Protein AF-A0A937DYN2-F1 (afdb_monomer)

Radius of gyration: 17.69 Å; Cα contacts (8 Å, |Δi|>4): 378; chains: 1; bounding box: 44×41×46 Å

Secondary structure (DSSP, 8-state):
-PPPPPEEEEEEE--TT-GGG-SS--TTT--EEEEEEEEEEEEBTTT--EEEEEEEEEEEEETTEEEEEEEEGGGTT-TTTTS--HHHHTB---HHHHHHHHHHHHHHHHHHHHHSTTSEEEEE----TTTT-GGG--SS-HHHHHHHHHHHHHS-TTTEEEPPSSHHHHTTEEEEEE---TTT-PPPHHHHHHHHHHHHHHHT-HHHHHHHS-HHHHGGG-

Sequence (222 aa):
MSLPQPHLIQKLFRSLSDPDYNRITFPEHVIEIHIWGLNLSEPDLRSGKTKKRRYIIELHLFDGFSMVKFYPHCQKNNPKKYQLREEELGYRLSKRNIFAIIYTCAILMHDYLNRYPDCFAGYIGIPDKKDNAVTRRRTLSQRASIYHLLTNSVFVYPKYKLSSKSVFDDINLRLIRKVRSKQEGKITRAQMENYRKFLAFFQAEPERLYSLMTAETRKKFQ

pLDDT: mean 77.34, std 12.07, range [38.44, 92.81]

Foldseek 3Di:
DDQFAKDFDDKDADDVDDPLQDQLDLDPFFGMKTKIKTWDWFQQPVPRDTDIWIKIWIWTDGQQEIEIAIFTPVCPSPSCRRVDDCVVVNTDQDPVNVLSVLVNSLVVQVVVCVVVQLGKYKYFQQADPVCCPPVHVDFAHPSLVSSVVNNPVSQDPPQKDKDPPPLQRNLSMIIMHGQDDPPPSDRDPSSVVSVVVVVVSCVVCVVSSCSSTGPVSVVVVD

Mean predicted aligned error: 8.4 Å

Solvent-accessible surface area (backbone atoms only — not comparable to full-atom values): 12460 Å² total; per-residue (Å²): 133,86,77,80,73,69,44,82,73,48,75,46,64,73,62,103,77,68,82,86,64,75,57,94,58,72,75,90,61,48,55,35,33,44,33,29,38,37,73,45,78,34,49,30,71,86,74,70,46,75,41,83,43,52,30,36,36,36,41,39,30,37,78,40,33,34,40,48,49,57,33,48,51,94,32,72,88,42,76,58,30,71,65,86,44,45,83,84,67,56,30,54,80,47,72,66,54,53,48,52,52,53,52,51,54,47,51,55,43,49,56,47,36,69,76,40,48,54,28,37,31,31,40,65,17,70,43,55,76,69,37,58,32,87,95,50,68,28,53,57,17,67,56,26,55,55,49,55,65,53,46,57,74,72,52,46,76,78,56,26,48,67,63,68,89,47,80,40,49,52,35,19,30,50,44,37,33,49,44,82,47,88,89,77,60,61,78,49,73,63,32,47,51,21,50,47,49,48,48,54,61,55,62,75,40,57,72,63,46,58,64,27,21,25,68,58,35,52,61,78,80,110

Structure (mmCIF, N/CA/C/O backbone):
data_AF-A0A937DYN2-F1
#
_entry.id   AF-A0A937DYN2-F1
#
loop_
_atom_site.group_PDB
_atom_site.id
_atom_site.type_symbol
_atom_site.label_atom_id
_atom_site.label_alt_id
_atom_site.label_comp_id
_atom_site.label_asym_id
_atom_site.label_entity_id
_atom_site.label_seq_id
_atom_site.pdbx_PDB_ins_code
_atom_site.Cartn_x
_atom_site.Cartn_y
_atom_site.Cartn_z
_atom_site.occupancy
_atom_site.B_iso_or_equiv
_atom_site.auth_seq_id
_atom_site.auth_comp_id
_atom_site.auth_asym_id
_atom_site.auth_atom_id
_atom_site.pdbx_PDB_model_num
ATOM 1 N N . MET A 1 1 ? -13.849 -19.895 5.133 1.00 49.62 1 MET A N 1
ATOM 2 C CA . MET A 1 1 ? -14.631 -18.647 5.318 1.00 49.62 1 MET A CA 1
ATOM 3 C C . MET A 1 1 ? -14.349 -17.729 4.143 1.00 49.62 1 MET A C 1
ATOM 5 O O . MET A 1 1 ? -13.180 -17.555 3.824 1.00 49.62 1 MET A O 1
ATOM 9 N N . SER A 1 2 ? -15.376 -17.174 3.501 1.00 63.53 2 SER A N 1
ATOM 10 C CA . SER A 1 2 ? -15.198 -16.195 2.425 1.00 63.53 2 SER A CA 1
ATOM 11 C C . SER A 1 2 ? -14.682 -14.866 2.984 1.00 63.53 2 SER A C 1
ATOM 13 O O . SER A 1 2 ? -15.053 -14.449 4.086 1.00 63.53 2 SER A O 1
ATOM 15 N N . LEU A 1 3 ? -13.784 -14.216 2.246 1.00 72.06 3 LEU A N 1
ATOM 16 C CA . LEU A 1 3 ? -13.351 -12.860 2.565 1.00 72.06 3 LE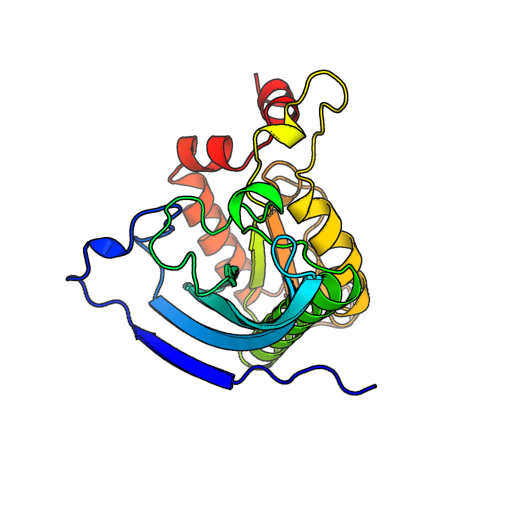U A CA 1
ATOM 17 C C . LEU A 1 3 ? -14.438 -11.862 2.139 1.00 72.06 3 LEU A C 1
ATOM 19 O O . LEU A 1 3 ? -15.089 -12.076 1.114 1.00 72.06 3 LEU A O 1
ATOM 23 N N . PRO A 1 4 ? -14.655 -10.788 2.916 1.00 77.56 4 PRO A N 1
ATOM 24 C CA . PRO A 1 4 ? -15.590 -9.739 2.539 1.00 77.56 4 PRO A CA 1
ATOM 25 C C . PRO A 1 4 ? -15.130 -9.085 1.234 1.00 77.56 4 PRO A C 1
ATOM 27 O O . PRO A 1 4 ? -13.957 -8.754 1.081 1.00 77.56 4 PRO A O 1
ATOM 30 N N . GLN A 1 5 ? -16.062 -8.921 0.296 1.00 82.69 5 GLN A N 1
ATOM 31 C CA . GLN A 1 5 ? -15.769 -8.372 -1.024 1.00 82.69 5 GLN A CA 1
ATOM 32 C C . GLN A 1 5 ? -15.810 -6.837 -0.980 1.00 82.69 5 GLN A C 1
ATOM 34 O O . GLN A 1 5 ? -16.803 -6.274 -0.498 1.00 82.69 5 GLN A O 1
ATOM 39 N N . PRO A 1 6 ? -14.761 -6.137 -1.449 1.00 85.06 6 PRO A N 1
ATOM 40 C CA . PRO A 1 6 ? -14.832 -4.695 -1.624 1.00 85.06 6 PRO A CA 1
ATOM 41 C C . PRO A 1 6 ? -15.806 -4.348 -2.759 1.00 85.06 6 PRO A C 1
ATOM 43 O O . PRO A 1 6 ? -15.938 -5.092 -3.727 1.00 85.06 6 PRO A O 1
ATOM 46 N N . HIS A 1 7 ? -16.451 -3.187 -2.679 1.00 86.00 7 HIS A N 1
ATOM 47 C CA . HIS A 1 7 ? -17.243 -2.628 -3.783 1.00 86.00 7 HIS A CA 1
ATOM 48 C C . HIS A 1 7 ? -16.713 -1.248 -4.157 1.00 86.00 7 HIS A C 1
ATOM 50 O O . HIS A 1 7 ? -16.326 -0.473 -3.278 1.00 86.00 7 HIS A O 1
ATOM 56 N N . LEU A 1 8 ? -16.679 -0.941 -5.454 1.00 85.00 8 LEU A N 1
ATOM 57 C CA . LEU A 1 8 ? -16.273 0.375 -5.931 1.00 85.00 8 LEU A CA 1
ATOM 58 C C . LEU A 1 8 ? -17.345 1.386 -5.515 1.00 85.00 8 LEU A C 1
ATOM 60 O O . LEU A 1 8 ? -18.520 1.215 -5.823 1.00 85.00 8 LEU A O 1
ATOM 64 N N . ILE A 1 9 ? -16.937 2.413 -4.779 1.00 84.44 9 ILE A N 1
ATOM 65 C CA . ILE A 1 9 ? -17.809 3.498 -4.323 1.00 84.44 9 ILE A CA 1
ATOM 66 C C . ILE A 1 9 ? -17.816 4.608 -5.364 1.00 84.44 9 ILE A C 1
ATOM 68 O O . ILE A 1 9 ? -18.870 5.121 -5.720 1.00 84.44 9 ILE A O 1
ATOM 72 N N . GLN A 1 10 ? -16.623 5.015 -5.797 1.00 83.69 10 GLN A N 1
ATOM 73 C CA . GLN A 1 10 ? -16.439 6.219 -6.590 1.00 83.69 10 GLN A CA 1
ATOM 74 C C . GLN A 1 10 ? -15.107 6.169 -7.336 1.00 83.69 10 GLN A C 1
ATOM 76 O O . GLN A 1 10 ? -14.133 5.588 -6.853 1.00 83.69 10 GLN A O 1
ATOM 81 N N . LYS A 1 11 ? -15.062 6.824 -8.495 1.00 79.44 11 LYS A N 1
ATOM 82 C CA . LYS A 1 11 ? -13.823 7.214 -9.165 1.00 79.44 11 LYS A CA 1
ATOM 83 C C . LYS A 1 11 ? -13.729 8.730 -9.128 1.00 79.44 11 LYS A C 1
ATOM 85 O O . LYS A 1 11 ? -14.678 9.406 -9.519 1.00 79.44 11 LYS A O 1
ATOM 90 N N . LEU A 1 12 ? -12.623 9.244 -8.610 1.00 75.44 12 LEU A N 1
ATOM 91 C CA . LEU A 1 12 ? -12.314 10.666 -8.619 1.00 75.44 12 LEU A CA 1
ATOM 92 C C . LEU A 1 12 ? -11.242 10.899 -9.672 1.00 75.44 12 LEU A C 1
ATOM 94 O O . LEU A 1 12 ? -10.155 10.334 -9.588 1.00 75.44 12 LEU A O 1
ATOM 98 N N . PHE A 1 13 ? -11.560 11.720 -10.659 1.00 71.62 13 PHE A N 1
ATOM 99 C CA . PHE A 1 13 ? -10.581 12.208 -11.619 1.00 71.62 13 PHE A CA 1
ATOM 100 C C . PHE A 1 13 ? -10.030 13.525 -11.102 1.00 71.62 13 PHE A C 1
ATOM 102 O O . PHE A 1 13 ? -10.741 14.266 -10.417 1.00 71.62 13 PHE A O 1
ATOM 109 N N . ARG A 1 14 ? -8.771 13.824 -11.422 1.00 58.94 14 ARG A N 1
ATOM 110 C CA . ARG A 1 14 ? -8.211 15.140 -11.127 1.00 58.94 14 ARG A CA 1
ATOM 111 C C . ARG A 1 14 ? -9.083 16.222 -11.780 1.00 58.94 14 ARG A C 1
ATOM 113 O O . ARG A 1 14 ? -9.061 16.391 -12.994 1.00 58.94 14 ARG A O 1
ATOM 120 N N . SER A 1 15 ? -9.820 16.958 -10.953 1.00 50.12 15 SER A N 1
ATOM 121 C CA . SER A 1 15 ? -10.381 18.271 -11.269 1.00 50.12 15 SER A CA 1
ATOM 122 C C . SER A 1 15 ? -9.511 19.299 -10.558 1.00 50.12 15 SER A C 1
ATOM 124 O O . SER A 1 15 ? -9.195 19.118 -9.385 1.00 50.12 15 SER A O 1
ATOM 126 N N . LEU A 1 16 ? -9.103 20.368 -11.240 1.00 45.94 16 LEU A N 1
ATOM 127 C CA . LEU A 1 16 ? -8.183 21.397 -10.724 1.00 45.94 16 LEU A CA 1
ATOM 128 C C . LEU A 1 16 ? -8.747 22.233 -9.544 1.00 45.94 16 LEU A C 1
ATOM 130 O O . LEU A 1 16 ? -8.174 23.262 -9.208 1.00 45.94 16 LEU A O 1
ATOM 134 N N . SER A 1 17 ? -9.861 21.830 -8.924 1.00 38.44 17 SER A N 1
ATOM 135 C CA . SER A 1 17 ? -10.728 22.705 -8.124 1.00 38.44 17 SER A CA 1
ATOM 136 C C . SER A 1 17 ? -11.146 22.190 -6.735 1.00 38.44 17 SER A C 1
ATOM 138 O O . SER A 1 17 ? -11.984 22.836 -6.115 1.00 38.44 17 SER A O 1
ATOM 140 N N . ASP A 1 18 ? -10.593 21.085 -6.209 1.00 41.62 18 ASP A N 1
ATOM 141 C CA . ASP A 1 18 ? -10.995 20.552 -4.887 1.00 41.62 18 ASP A CA 1
ATOM 142 C C . ASP A 1 18 ? -9.914 20.754 -3.788 1.00 41.62 18 ASP A C 1
ATOM 144 O O . ASP A 1 18 ? -8.898 20.048 -3.778 1.00 41.62 18 ASP A O 1
ATOM 148 N N . PRO A 1 19 ? -10.093 21.722 -2.864 1.00 39.41 19 PRO A N 1
ATOM 149 C CA . PRO A 1 19 ? -9.094 22.101 -1.859 1.00 39.41 19 PRO A CA 1
ATOM 150 C C . PRO A 1 19 ? -8.995 21.157 -0.643 1.00 39.41 19 PRO A C 1
ATOM 152 O O . PRO A 1 19 ? -7.981 21.188 0.061 1.00 39.41 19 PRO A O 1
ATOM 155 N N . ASP A 1 20 ? -9.970 20.273 -0.405 1.00 41.53 20 ASP A N 1
ATOM 156 C CA . ASP A 1 20 ? -9.983 19.361 0.760 1.00 41.53 20 ASP A CA 1
ATOM 157 C C . ASP A 1 20 ? -9.070 18.131 0.596 1.00 41.53 20 ASP A C 1
ATOM 159 O O . ASP A 1 20 ? -8.927 17.293 1.495 1.00 41.53 20 ASP A O 1
ATOM 163 N N . TYR A 1 21 ? -8.392 18.022 -0.545 1.00 40.78 21 TYR A N 1
ATOM 164 C CA . TYR A 1 21 ? -7.505 16.909 -0.865 1.00 40.78 21 TYR A CA 1
ATOM 165 C C . TYR A 1 21 ? -6.269 16.828 0.039 1.00 40.78 21 TYR A C 1
ATOM 167 O O . TYR A 1 21 ? -5.708 15.748 0.216 1.00 40.78 21 TYR A O 1
ATOM 175 N N . ASN A 1 22 ? -5.843 17.933 0.650 1.00 41.97 22 ASN A N 1
ATOM 176 C CA . ASN A 1 22 ? -4.532 18.066 1.275 1.00 41.97 22 ASN A CA 1
ATOM 177 C C . ASN A 1 22 ? -4.471 17.609 2.735 1.00 41.97 22 ASN A C 1
ATOM 179 O O . ASN A 1 22 ? -4.535 18.438 3.636 1.00 41.97 22 ASN A O 1
ATOM 183 N N . ARG A 1 23 ? -4.239 16.313 2.993 1.00 43.84 23 ARG A N 1
ATOM 184 C CA . ARG A 1 23 ? -3.496 15.854 4.192 1.00 43.84 23 ARG A CA 1
ATOM 185 C C . ARG A 1 23 ? -2.929 14.440 3.982 1.00 43.84 23 ARG A C 1
ATOM 187 O O . ARG A 1 23 ? -3.647 13.442 3.954 1.00 43.84 23 ARG A O 1
ATOM 194 N N . ILE A 1 24 ? -1.602 14.411 3.813 1.00 44.94 24 ILE A N 1
ATOM 195 C CA . ILE A 1 24 ? -0.750 13.356 3.222 1.00 44.94 24 ILE A CA 1
ATOM 196 C C . ILE A 1 24 ? -1.083 13.125 1.744 1.00 44.94 24 ILE A C 1
ATOM 198 O O . ILE A 1 24 ? -1.501 12.045 1.304 1.00 44.94 24 ILE A O 1
ATOM 202 N N . THR A 1 25 ? -0.923 14.201 0.987 1.00 45.44 25 THR A N 1
ATOM 203 C CA . THR A 1 25 ? -1.168 14.287 -0.440 1.00 45.44 25 THR A CA 1
ATOM 204 C C . THR A 1 25 ? 0.094 14.009 -1.235 1.00 45.44 25 THR A C 1
ATOM 206 O O . THR A 1 25 ? 1.177 14.476 -0.909 1.00 45.44 25 THR A O 1
ATOM 209 N N . PHE A 1 26 ? -0.073 13.272 -2.320 1.00 51.69 26 PHE A N 1
ATOM 210 C CA . PHE A 1 26 ? 0.809 13.357 -3.473 1.00 51.69 26 PHE A CA 1
ATOM 211 C C . PHE A 1 26 ? -0.002 14.059 -4.575 1.00 51.69 26 PHE A C 1
ATOM 213 O O . PHE A 1 26 ? -0.503 13.385 -5.464 1.00 51.69 26 PHE A O 1
ATOM 220 N N . PRO A 1 27 ? -0.298 15.365 -4.463 1.00 53.00 27 PRO A N 1
ATOM 221 C CA . PRO A 1 27 ? -1.444 15.957 -5.149 1.00 53.00 27 PRO A CA 1
ATOM 222 C C . PRO A 1 27 ? -1.139 16.437 -6.573 1.00 53.00 27 PRO A C 1
ATOM 224 O O . PRO A 1 27 ? -2.067 16.642 -7.345 1.00 53.00 27 PRO A O 1
ATOM 227 N N . GLU A 1 28 ? 0.126 16.592 -6.965 1.00 55.53 28 GLU A N 1
ATOM 228 C CA . GLU A 1 28 ? 0.437 17.249 -8.244 1.00 55.53 28 GLU A CA 1
ATOM 229 C C . GLU A 1 28 ? 0.420 16.302 -9.452 1.00 55.53 28 GLU A C 1
ATOM 231 O O . GLU A 1 28 ? 0.241 16.749 -10.588 1.00 55.53 28 GLU A O 1
ATOM 236 N N . HIS A 1 29 ? 0.514 14.989 -9.214 1.00 63.78 29 HIS A N 1
ATOM 237 C CA . HIS A 1 29 ? 0.695 13.984 -10.271 1.00 63.78 29 HIS A CA 1
ATOM 238 C C . HIS A 1 29 ? -0.302 12.815 -10.227 1.00 63.78 29 HIS A C 1
ATOM 240 O O . HIS A 1 29 ? -0.216 11.914 -11.061 1.00 63.78 29 HIS A O 1
ATOM 246 N N . VAL A 1 30 ? -1.253 12.812 -9.283 1.00 72.94 30 VAL A N 1
ATOM 247 C CA . VAL A 1 30 ? -2.347 11.826 -9.289 1.00 72.94 30 VAL A CA 1
ATOM 248 C C . VAL A 1 30 ? -3.277 12.128 -10.459 1.00 72.94 30 VAL A C 1
ATOM 250 O O . VAL A 1 30 ? -3.784 13.241 -10.599 1.00 72.94 30 VAL A O 1
ATOM 253 N N . ILE A 1 31 ? -3.500 11.119 -11.293 1.00 82.88 31 ILE A N 1
ATOM 254 C CA . ILE A 1 31 ? -4.386 11.172 -12.458 1.00 82.88 31 ILE A CA 1
ATOM 255 C C . ILE A 1 31 ? -5.816 10.825 -12.029 1.00 82.88 31 ILE A C 1
ATOM 257 O O . ILE A 1 31 ? -6.777 11.497 -12.406 1.00 82.88 31 ILE A O 1
ATOM 261 N N . GLU A 1 32 ? -5.953 9.780 -11.214 1.00 86.88 32 GLU A N 1
ATOM 262 C CA . GLU A 1 32 ? -7.241 9.211 -10.823 1.00 86.88 32 GLU A CA 1
ATOM 263 C C . GLU A 1 32 ? -7.139 8.554 -9.438 1.00 86.88 32 GLU A C 1
ATOM 265 O O . GLU A 1 32 ? -6.089 8.037 -9.060 1.00 86.88 32 GLU A O 1
ATOM 270 N N . ILE A 1 33 ? -8.230 8.534 -8.674 1.00 86.19 33 ILE A N 1
ATOM 271 C CA . ILE A 1 33 ? -8.356 7.760 -7.436 1.00 86.19 33 ILE A CA 1
ATOM 272 C C . ILE A 1 33 ? -9.575 6.852 -7.533 1.00 86.19 33 ILE A C 1
ATOM 274 O O . ILE A 1 33 ? -10.704 7.313 -7.710 1.00 86.19 33 ILE A O 1
ATOM 278 N N . HIS A 1 34 ? -9.368 5.549 -7.350 1.00 90.06 34 HIS A N 1
ATOM 279 C CA . HIS A 1 34 ? -10.461 4.587 -7.197 1.00 90.06 34 HIS A CA 1
ATOM 2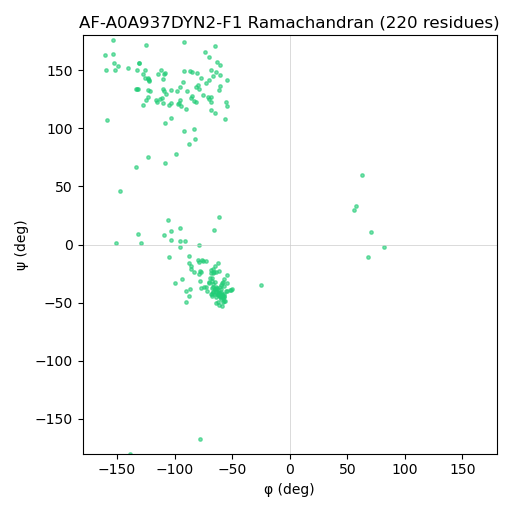80 C C . HIS A 1 34 ? -10.737 4.368 -5.714 1.00 90.06 34 HIS A C 1
ATOM 282 O O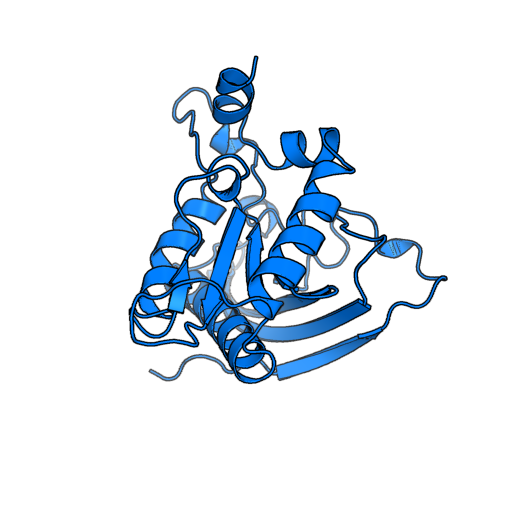 . HIS A 1 34 ? -9.870 3.892 -4.979 1.00 90.06 34 HIS A O 1
ATOM 288 N N . ILE A 1 35 ? -11.953 4.684 -5.277 1.00 88.69 35 ILE A N 1
ATOM 289 C CA . ILE A 1 35 ? -12.387 4.562 -3.886 1.00 88.69 35 ILE A CA 1
ATOM 290 C C . ILE A 1 35 ? -13.253 3.318 -3.738 1.00 88.69 35 ILE A C 1
ATOM 292 O O . ILE A 1 35 ? -14.312 3.203 -4.353 1.00 88.69 35 ILE A O 1
ATOM 296 N N . TRP A 1 36 ? -12.834 2.413 -2.865 1.00 92.12 36 TRP A N 1
ATOM 297 C CA . TRP A 1 36 ? -13.504 1.158 -2.553 1.00 92.12 36 TRP A CA 1
ATOM 298 C C . TRP A 1 36 ? -14.004 1.140 -1.112 1.00 92.12 36 TRP A C 1
ATOM 300 O O . TRP A 1 36 ? -13.383 1.700 -0.207 1.00 92.12 36 TRP A O 1
ATOM 310 N N . GLY A 1 37 ? -15.128 0.466 -0.895 1.00 92.12 37 GLY A N 1
ATOM 311 C CA . GLY A 1 37 ? -15.747 0.265 0.406 1.00 92.12 37 GLY A CA 1
ATOM 312 C C . GLY A 1 37 ? -15.622 -1.173 0.867 1.00 92.12 37 GLY A C 1
ATOM 313 O O . GLY A 1 37 ? -15.975 -2.089 0.129 1.00 92.12 37 GLY A O 1
ATOM 314 N N . LEU A 1 38 ? -15.197 -1.368 2.112 1.00 92.81 38 LEU A N 1
ATOM 315 C CA . LEU A 1 38 ? -15.141 -2.677 2.756 1.00 92.81 38 LEU A CA 1
ATOM 316 C C . LEU A 1 38 ? -15.871 -2.625 4.100 1.00 92.81 38 LEU A C 1
ATOM 318 O O . LEU A 1 38 ? -15.506 -1.852 4.982 1.00 92.81 38 LEU A O 1
ATOM 322 N N . ASN A 1 39 ? -16.909 -3.440 4.266 1.00 91.38 39 ASN A N 1
ATOM 323 C CA . ASN A 1 39 ? -17.672 -3.504 5.512 1.00 91.38 39 ASN A CA 1
ATOM 324 C C . ASN A 1 39 ? -17.166 -4.663 6.373 1.00 91.38 39 ASN A C 1
ATOM 326 O O . ASN A 1 39 ? -17.229 -5.816 5.949 1.00 91.38 39 ASN A O 1
ATOM 330 N N . LEU A 1 40 ? -16.700 -4.364 7.585 1.00 89.94 40 LEU A N 1
ATOM 331 C CA . LEU A 1 40 ? -16.194 -5.352 8.541 1.00 89.94 40 LEU A CA 1
ATOM 332 C C . LEU A 1 40 ? -16.921 -5.225 9.872 1.00 89.94 40 LEU A C 1
ATOM 334 O O . LEU A 1 40 ? -17.366 -4.146 10.249 1.00 89.94 40 LEU A O 1
ATOM 338 N N . SER A 1 41 ? -17.046 -6.334 10.588 1.00 89.12 41 SER A N 1
ATOM 339 C CA . SER A 1 41 ? -17.669 -6.353 11.911 1.00 89.12 41 SER A CA 1
ATOM 340 C C . SER A 1 41 ? -16.582 -6.262 12.980 1.00 89.12 41 SER A C 1
ATOM 342 O O . SER A 1 41 ? -15.690 -7.108 13.006 1.00 89.12 41 SER A O 1
ATOM 344 N N . GLU A 1 42 ? -16.647 -5.243 13.838 1.00 85.06 42 GLU A N 1
ATOM 345 C CA . GLU A 1 42 ? -15.672 -4.990 14.909 1.00 85.06 42 GLU A CA 1
ATOM 346 C C . GLU A 1 42 ? -16.360 -4.934 16.279 1.00 85.06 42 GLU A C 1
ATOM 348 O O . GLU A 1 42 ? -17.461 -4.380 16.378 1.00 85.06 42 GLU A O 1
ATOM 353 N N . PRO A 1 43 ? -15.728 -5.451 17.346 1.00 81.06 43 PRO A N 1
ATOM 354 C CA . PRO A 1 43 ? -16.187 -5.226 18.710 1.00 81.06 43 PRO A CA 1
ATOM 355 C C . PRO A 1 43 ? -15.989 -3.756 19.103 1.00 81.06 43 PRO A C 1
ATOM 357 O O . PRO A 1 43 ? -14.903 -3.188 18.982 1.00 81.06 43 PRO A O 1
ATOM 360 N N . ASP A 1 44 ? -17.060 -3.127 19.569 1.00 81.31 44 ASP A N 1
ATOM 361 C CA . ASP A 1 44 ? -17.056 -1.761 20.076 1.00 81.31 44 ASP A CA 1
ATOM 362 C C . ASP A 1 44 ? -16.564 -1.752 21.532 1.00 81.31 44 ASP A C 1
ATOM 364 O O . ASP A 1 44 ? -17.146 -2.420 22.384 1.00 81.31 44 ASP A O 1
ATOM 368 N N . LEU A 1 45 ? -15.496 -1.001 21.831 1.00 78.94 45 LEU A N 1
ATOM 369 C CA . LEU A 1 45 ? -14.861 -1.024 23.159 1.00 78.94 45 LEU A CA 1
ATOM 370 C C . LEU A 1 45 ? -15.740 -0.419 24.262 1.00 78.94 45 LEU A C 1
ATOM 372 O O . LEU A 1 45 ? -15.558 -0.750 25.427 1.00 78.94 45 LEU A O 1
ATOM 376 N N . ARG A 1 46 ? -16.682 0.465 23.909 1.00 79.19 46 ARG A N 1
ATOM 377 C CA . ARG A 1 46 ? -17.555 1.141 24.882 1.00 79.19 46 ARG A CA 1
ATOM 378 C C . ARG A 1 46 ? -18.790 0.318 25.215 1.00 79.19 46 ARG A C 1
ATOM 380 O O . ARG A 1 46 ? -19.250 0.329 26.345 1.00 79.19 46 ARG A O 1
ATOM 387 N N . SER A 1 47 ? -19.349 -0.358 24.215 1.00 82.38 47 SER A N 1
ATOM 388 C CA . SER A 1 47 ? -20.608 -1.099 24.355 1.00 82.38 47 SER A CA 1
ATOM 389 C C . SER A 1 47 ? -20.445 -2.616 24.425 1.00 82.38 47 SER A C 1
ATOM 391 O O . SER A 1 47 ? -21.433 -3.306 24.657 1.00 82.38 47 SER A O 1
ATOM 393 N N . GLY A 1 48 ? -19.255 -3.159 24.149 1.00 78.38 48 GLY A N 1
ATOM 394 C CA . GLY A 1 48 ? -18.991 -4.602 24.062 1.00 78.38 48 GLY A CA 1
ATOM 395 C C . GLY A 1 48 ? -19.656 -5.305 22.868 1.00 78.38 48 GLY A C 1
ATOM 396 O O . GLY A 1 48 ? -19.327 -6.446 22.555 1.00 78.38 48 GLY A O 1
ATOM 397 N N . LYS A 1 49 ? -20.573 -4.632 22.160 1.00 85.44 49 LYS A N 1
ATOM 398 C CA . LYS A 1 49 ? -21.326 -5.178 21.025 1.00 85.44 49 LYS A CA 1
ATOM 399 C C . LYS A 1 49 ? -20.506 -5.139 19.739 1.00 85.44 49 LYS A C 1
ATOM 401 O O . LYS A 1 49 ? -19.747 -4.204 19.486 1.00 85.44 49 LYS A O 1
ATOM 406 N N . THR A 1 50 ? -20.718 -6.119 18.866 1.00 86.06 50 THR A N 1
ATOM 407 C CA . THR A 1 50 ? -20.171 -6.091 17.507 1.00 86.06 50 THR A CA 1
ATOM 408 C C . THR A 1 50 ? -20.958 -5.114 16.634 1.00 86.06 50 THR A C 1
ATOM 410 O O . THR A 1 50 ? -22.182 -5.197 16.544 1.00 86.06 50 THR A O 1
ATOM 413 N N . LYS A 1 51 ? -20.262 -4.198 15.957 1.00 87.00 51 LYS A N 1
ATOM 414 C CA . LYS A 1 51 ? -20.852 -3.239 15.012 1.00 87.00 51 LYS A CA 1
ATOM 415 C C . LYS A 1 51 ? -20.218 -3.384 13.636 1.00 87.00 51 LYS A C 1
ATOM 417 O O . LYS A 1 51 ? -19.005 -3.553 13.517 1.00 87.00 51 LYS A O 1
ATOM 422 N N . LYS A 1 52 ? -21.034 -3.257 12.586 1.00 89.19 52 LYS A N 1
ATOM 423 C CA . LYS A 1 52 ? -20.531 -3.123 11.213 1.00 89.19 52 LYS A CA 1
ATOM 424 C C . LYS A 1 52 ? -19.887 -1.747 11.049 1.00 89.19 52 LYS A C 1
ATOM 426 O O . LYS A 1 52 ? -20.497 -0.721 11.348 1.00 89.19 52 LYS A O 1
ATOM 431 N N . ARG A 1 53 ? -18.644 -1.729 10.585 1.00 88.25 53 ARG A N 1
ATOM 432 C CA . ARG A 1 53 ? -17.832 -0.542 10.326 1.00 88.25 53 ARG A CA 1
ATOM 433 C C . ARG A 1 53 ? -17.397 -0.559 8.865 1.00 88.25 53 ARG A C 1
ATOM 435 O O . ARG A 1 53 ? -16.938 -1.583 8.360 1.00 88.25 53 ARG A O 1
ATOM 442 N N . ARG A 1 54 ? -17.548 0.581 8.194 1.00 90.19 54 ARG A N 1
ATOM 443 C CA . ARG A 1 54 ? -17.096 0.770 6.814 1.00 90.19 54 ARG A CA 1
ATOM 444 C C . ARG A 1 54 ? -15.657 1.267 6.807 1.00 90.19 54 ARG A C 1
ATOM 446 O O . ARG A 1 54 ? -15.333 2.236 7.493 1.00 90.19 54 ARG A O 1
ATOM 453 N N . TYR A 1 55 ? -14.829 0.638 5.993 1.00 89.56 55 TYR A N 1
ATOM 454 C CA . TYR A 1 55 ? -13.477 1.062 5.660 1.00 89.56 55 TYR A CA 1
ATOM 455 C C . TYR A 1 55 ? -13.442 1.548 4.223 1.00 89.56 55 TYR A C 1
ATOM 457 O O . TYR A 1 55 ? -14.167 1.039 3.365 1.00 89.56 55 TYR A O 1
ATOM 465 N N . ILE A 1 56 ? -12.596 2.538 3.993 1.00 90.25 56 ILE A N 1
ATOM 466 C CA . ILE A 1 56 ? -12.306 3.111 2.693 1.00 90.25 56 ILE A CA 1
ATOM 467 C C . ILE A 1 56 ? -10.916 2.649 2.285 1.00 90.25 56 ILE A C 1
ATOM 469 O O . ILE A 1 56 ? -9.973 2.757 3.070 1.00 90.25 56 ILE A O 1
ATOM 473 N N . ILE A 1 57 ? -10.810 2.117 1.074 1.00 90.50 57 ILE A N 1
ATOM 474 C CA . ILE A 1 57 ? -9.546 1.792 0.419 1.00 90.50 57 ILE A CA 1
ATOM 475 C C . ILE A 1 57 ? -9.452 2.679 -0.816 1.00 90.50 57 ILE A C 1
ATOM 477 O O . ILE A 1 57 ? -10.353 2.681 -1.648 1.00 90.50 57 ILE A O 1
ATOM 481 N N . GLU A 1 58 ? -8.376 3.437 -0.931 1.00 89.12 58 GLU A N 1
ATOM 482 C CA . GLU A 1 58 ? -8.114 4.318 -2.061 1.00 89.12 58 GLU A CA 1
ATOM 483 C C . GLU A 1 58 ? -6.939 3.763 -2.855 1.00 89.12 58 GLU A C 1
ATOM 485 O O . GLU A 1 58 ? -5.863 3.535 -2.296 1.00 89.12 58 GLU A O 1
ATOM 490 N N . LEU A 1 59 ? -7.131 3.568 -4.155 1.00 90.31 59 LEU A N 1
ATOM 491 C CA . LEU A 1 59 ? -6.055 3.302 -5.098 1.00 90.31 59 LEU A CA 1
ATOM 492 C C . LEU A 1 59 ? -5.784 4.593 -5.867 1.00 90.31 59 LEU A C 1
ATOM 494 O O . LEU A 1 59 ? -6.616 5.018 -6.660 1.00 90.31 59 LEU A O 1
ATOM 498 N N . HIS A 1 60 ? -4.649 5.222 -5.591 1.00 87.38 60 HIS A N 1
ATOM 499 C CA . HIS A 1 60 ? -4.196 6.463 -6.215 1.00 87.38 60 HIS A CA 1
ATOM 500 C C . HIS A 1 60 ? -3.380 6.102 -7.452 1.00 87.38 60 HIS A C 1
ATOM 502 O O . HIS A 1 60 ? -2.354 5.436 -7.321 1.00 87.38 60 HIS A O 1
ATOM 508 N N . LEU A 1 61 ? -3.840 6.491 -8.636 1.00 86.62 61 LEU A N 1
ATOM 509 C CA . LEU A 1 61 ? -3.203 6.207 -9.916 1.00 86.62 61 LEU A CA 1
ATOM 510 C C . LEU A 1 61 ? -2.366 7.403 -10.368 1.00 86.62 61 LEU A C 1
ATOM 512 O O . LEU A 1 61 ? -2.837 8.538 -10.397 1.00 86.62 61 LEU A O 1
ATOM 516 N N . PHE A 1 62 ? -1.143 7.111 -10.775 1.00 85.50 62 PHE A N 1
ATOM 517 C CA . PHE A 1 62 ? -0.170 8.033 -11.337 1.00 85.50 62 PHE A CA 1
ATOM 518 C C . PHE A 1 62 ? 0.292 7.495 -12.694 1.00 85.50 62 PHE A C 1
ATOM 520 O O . PHE A 1 62 ? -0.000 6.350 -13.056 1.00 85.50 62 PHE A O 1
ATOM 527 N N . ASP A 1 63 ? 1.058 8.292 -13.435 1.00 82.12 63 ASP A N 1
ATOM 528 C CA . ASP A 1 63 ? 1.682 7.812 -14.666 1.00 82.12 63 ASP A CA 1
ATOM 529 C C . ASP A 1 63 ? 2.712 6.711 -14.351 1.00 82.12 63 ASP A C 1
ATOM 531 O O . ASP A 1 63 ? 3.730 6.947 -13.699 1.00 82.12 63 ASP A O 1
ATOM 535 N N . GLY A 1 64 ? 2.419 5.482 -14.780 1.00 83.81 64 GLY A N 1
ATOM 536 C CA . GLY A 1 64 ? 3.292 4.322 -14.599 1.00 83.81 64 GLY A CA 1
ATOM 537 C C . GLY A 1 64 ? 3.225 3.632 -13.230 1.00 83.81 64 GLY A C 1
ATOM 538 O O . GLY A 1 64 ? 3.891 2.605 -13.044 1.00 83.81 64 GLY A O 1
ATOM 539 N N . PHE A 1 65 ? 2.436 4.128 -12.268 1.00 87.06 65 PHE A N 1
ATOM 540 C CA . PHE A 1 65 ? 2.320 3.488 -10.954 1.00 87.06 65 PHE A CA 1
ATOM 541 C C . PHE A 1 65 ? 0.996 3.734 -10.219 1.00 87.06 65 PHE A C 1
ATOM 543 O O . PHE A 1 65 ? 0.243 4.653 -10.527 1.00 87.06 65 PHE A O 1
ATOM 550 N N . SER A 1 66 ? 0.715 2.915 -9.202 1.00 88.25 66 SER A N 1
ATOM 551 C CA . SER A 1 66 ? -0.376 3.145 -8.253 1.00 88.25 66 SER A CA 1
ATOM 552 C C . SER A 1 66 ? 0.052 2.980 -6.798 1.00 88.25 66 SER A C 1
ATOM 554 O O . SER A 1 66 ? 0.938 2.189 -6.472 1.00 88.25 66 SER A O 1
ATOM 556 N N . MET A 1 67 ? -0.610 3.722 -5.912 1.00 86.69 67 MET A N 1
ATOM 557 C CA . MET A 1 67 ? -0.399 3.687 -4.468 1.00 86.69 67 MET A CA 1
ATOM 558 C C . MET A 1 67 ? -1.703 3.370 -3.746 1.00 86.69 67 MET A C 1
ATOM 560 O O . MET A 1 67 ? -2.699 4.067 -3.928 1.00 86.69 67 MET A O 1
ATOM 564 N N . VAL A 1 68 ? -1.702 2.352 -2.886 1.00 87.25 68 VAL A N 1
ATOM 565 C CA . VAL A 1 68 ? -2.875 2.004 -2.076 1.00 87.25 68 VAL A CA 1
ATOM 566 C C . VAL A 1 68 ? -2.809 2.635 -0.684 1.00 87.25 68 VAL A C 1
ATOM 568 O O . VAL A 1 68 ? -1.777 2.607 -0.007 1.00 87.25 68 VAL A O 1
ATOM 571 N N . LYS A 1 69 ? -3.936 3.190 -0.237 1.00 84.81 69 LYS A N 1
ATOM 572 C CA . LYS A 1 69 ? -4.163 3.706 1.118 1.00 84.81 69 LYS A CA 1
ATOM 573 C C . LYS A 1 69 ? -5.471 3.146 1.665 1.00 84.81 69 LYS A C 1
ATOM 575 O O . LYS A 1 69 ? -6.367 2.795 0.907 1.00 84.81 69 LYS A O 1
ATOM 580 N N . PHE A 1 70 ? -5.610 3.087 2.987 1.00 86.62 70 PHE A N 1
ATOM 581 C CA . PHE A 1 70 ? -6.891 2.755 3.610 1.00 86.62 70 PHE A CA 1
ATOM 582 C C . PHE A 1 70 ? -7.079 3.433 4.963 1.00 86.62 70 PHE A C 1
ATOM 584 O O . PHE A 1 70 ? -6.098 3.737 5.654 1.00 86.62 70 PHE A O 1
ATOM 591 N N . TYR A 1 71 ? -8.342 3.642 5.333 1.00 85.06 71 TYR A N 1
ATOM 592 C CA . TYR A 1 71 ? -8.766 4.236 6.600 1.00 85.06 71 TYR A CA 1
ATOM 593 C C . TYR A 1 71 ? -10.234 3.906 6.930 1.00 85.06 71 TYR A C 1
ATOM 595 O O . TYR A 1 71 ? -10.995 3.503 6.051 1.00 85.06 71 TYR A O 1
ATOM 603 N N . PRO A 1 72 ? -10.683 4.069 8.184 1.00 86.50 72 PRO A N 1
ATOM 604 C CA . PRO A 1 72 ? -12.083 3.906 8.555 1.00 86.50 72 PRO A CA 1
ATOM 605 C C . PRO A 1 72 ? -12.923 5.071 8.044 1.00 86.50 72 PRO A C 1
ATOM 607 O O . PRO A 1 72 ? -12.534 6.226 8.187 1.00 86.50 72 PRO A O 1
ATOM 610 N N . HIS A 1 73 ? -14.118 4.797 7.527 1.00 87.56 73 HIS A N 1
ATOM 611 C CA . HIS A 1 73 ? -15.000 5.830 6.978 1.00 87.56 73 HIS A CA 1
ATOM 612 C C . HIS A 1 73 ? -15.331 6.942 7.987 1.00 87.56 73 HIS A C 1
ATOM 614 O O . HIS A 1 73 ? -15.395 8.108 7.614 1.00 87.56 73 HIS A O 1
ATOM 620 N N . CYS A 1 74 ? -15.478 6.610 9.276 1.00 83.38 74 CYS A N 1
ATOM 621 C CA . CYS A 1 74 ? -15.721 7.603 10.329 1.00 83.38 74 CYS A CA 1
ATOM 622 C C . CYS A 1 74 ? -14.581 8.622 10.501 1.00 83.38 74 CYS A C 1
ATOM 624 O O . CYS A 1 74 ? -14.791 9.663 11.108 1.00 83.38 74 CYS A O 1
ATOM 626 N N . GLN A 1 75 ? -13.397 8.340 9.955 1.00 82.00 75 GLN A N 1
ATOM 627 C CA . GLN A 1 75 ? -12.231 9.216 9.984 1.00 82.00 75 GLN A CA 1
ATOM 628 C C . GLN A 1 75 ? -12.012 9.934 8.644 1.00 82.00 75 GLN A C 1
ATOM 630 O O . GLN A 1 75 ? -10.959 10.528 8.460 1.00 82.00 75 GLN A O 1
ATOM 635 N N . LYS A 1 76 ? -12.954 9.913 7.686 1.00 82.00 76 LYS A N 1
ATOM 636 C CA . LYS A 1 76 ? -12.748 10.486 6.336 1.00 82.00 76 LYS A CA 1
ATOM 637 C C . LYS A 1 76 ? -12.200 11.921 6.351 1.00 82.00 76 LYS A C 1
ATOM 639 O O . LYS A 1 76 ? -11.310 12.225 5.554 1.00 82.00 76 LYS A O 1
ATOM 644 N N . ASN A 1 77 ? -12.674 12.735 7.294 1.00 78.81 77 ASN A N 1
ATOM 645 C CA . ASN A 1 77 ? -12.314 14.148 7.442 1.00 78.81 77 ASN A CA 1
ATOM 646 C C . ASN A 1 77 ? -11.178 14.377 8.462 1.00 78.81 77 ASN A C 1
ATOM 648 O O . ASN A 1 77 ? -10.813 15.515 8.740 1.00 78.81 77 ASN A O 1
ATOM 652 N N . ASN A 1 78 ? -10.608 13.313 9.044 1.00 76.81 78 ASN A N 1
ATOM 653 C CA . ASN A 1 78 ? -9.495 13.420 9.983 1.00 76.81 78 ASN A CA 1
ATOM 654 C C . ASN A 1 78 ? -8.153 13.458 9.220 1.00 76.81 78 ASN A C 1
ATOM 656 O O . ASN A 1 78 ? -7.843 12.527 8.471 1.00 76.81 78 ASN A O 1
ATOM 660 N N . PRO A 1 79 ? -7.292 14.462 9.452 1.00 74.19 79 PRO A N 1
ATOM 661 C CA . PRO A 1 79 ? -5.951 14.537 8.859 1.00 74.19 79 PRO A CA 1
ATOM 662 C C . PRO A 1 79 ? -5.070 13.317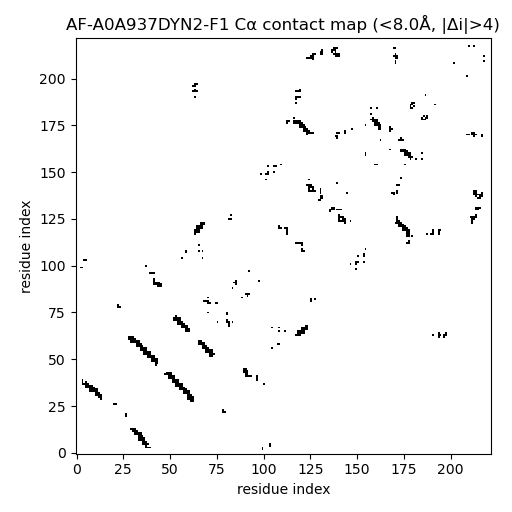 9.158 1.00 74.19 79 PRO A C 1
ATOM 664 O O . PRO A 1 79 ? -4.209 12.935 8.369 1.00 74.19 79 PRO A O 1
ATOM 667 N N . LYS A 1 80 ? -5.296 12.690 10.314 1.00 73.75 80 LYS A N 1
ATOM 668 C CA . LYS A 1 80 ? -4.582 11.511 10.801 1.00 73.75 80 LYS A CA 1
ATOM 669 C C . LYS A 1 80 ? -5.303 10.207 10.465 1.00 73.75 80 LYS A C 1
ATOM 671 O O . LYS A 1 80 ? -4.931 9.178 11.002 1.00 73.75 80 LYS A O 1
ATOM 676 N N . LYS A 1 81 ? -6.292 10.189 9.563 1.00 77.44 81 LYS A N 1
ATOM 677 C CA . LYS A 1 81 ? -7.106 8.993 9.241 1.00 77.44 81 LYS A CA 1
ATOM 678 C C . LYS A 1 81 ? -6.323 7.747 8.842 1.00 77.44 81 LYS A C 1
ATOM 680 O O . LYS A 1 81 ? -6.786 6.626 9.032 1.00 77.44 81 LYS A O 1
ATOM 685 N N . TYR A 1 82 ? -5.127 7.938 8.300 1.00 76.75 82 TYR A N 1
ATOM 686 C CA . TYR A 1 82 ? -4.233 6.845 7.946 1.00 76.75 82 TYR A CA 1
ATOM 687 C C . TYR A 1 82 ? -3.464 6.294 9.163 1.00 76.75 82 TYR A C 1
ATOM 689 O O . TYR A 1 82 ? -2.898 5.211 9.090 1.00 76.75 82 TYR A O 1
ATOM 697 N N . GLN A 1 83 ? -3.452 6.981 10.302 1.00 73.44 83 GLN A N 1
ATOM 698 C CA . GLN A 1 83 ? -2.907 6.494 11.567 1.00 73.44 83 GLN A CA 1
ATOM 699 C C . GLN A 1 83 ? -3.982 5.628 12.246 1.00 73.44 83 GLN A C 1
ATOM 701 O O . GLN A 1 83 ? -4.951 6.115 12.813 1.00 73.44 83 GLN A O 1
ATOM 706 N N . LEU A 1 84 ? -3.869 4.304 12.119 1.00 66.75 84 LEU A N 1
ATOM 707 C CA . LEU A 1 84 ? -4.894 3.369 12.601 1.00 66.75 84 LEU A CA 1
ATOM 708 C C . LEU A 1 84 ? -4.578 2.924 14.024 1.00 66.75 84 LEU A C 1
ATOM 710 O O . LEU A 1 84 ? -3.738 2.036 14.229 1.00 66.75 84 LEU A O 1
ATOM 714 N N . ARG A 1 85 ? -5.214 3.555 15.013 1.00 68.25 85 ARG A N 1
ATOM 715 C CA . ARG A 1 85 ? -4.934 3.315 16.434 1.00 68.25 85 ARG A CA 1
ATOM 716 C C . ARG A 1 85 ? -6.215 3.137 17.239 1.00 68.25 85 ARG A C 1
ATOM 718 O O . ARG A 1 85 ? -7.148 3.911 17.109 1.00 68.25 85 ARG A O 1
ATOM 725 N N . GLU A 1 86 ? -6.229 2.112 18.087 1.00 64.69 86 GLU A N 1
ATOM 726 C CA . GLU A 1 86 ? -7.422 1.663 18.823 1.00 64.69 86 GLU A CA 1
ATOM 727 C C . GLU A 1 86 ? -8.048 2.783 19.676 1.00 64.69 86 GLU A C 1
ATOM 729 O O . GLU A 1 86 ? -9.262 2.977 19.645 1.00 64.69 86 GLU A O 1
ATOM 734 N N . GLU A 1 87 ? -7.209 3.572 20.358 1.00 65.62 87 GLU A N 1
ATOM 735 C CA . GLU A 1 87 ? -7.624 4.720 21.180 1.00 65.62 87 GLU A CA 1
ATOM 736 C C . GLU A 1 87 ? -8.297 5.828 20.350 1.00 65.62 87 GLU A C 1
ATOM 738 O O . GLU A 1 87 ? -9.329 6.358 20.751 1.00 65.62 87 GLU A O 1
ATOM 743 N N . GLU A 1 88 ? -7.760 6.143 19.167 1.00 67.00 88 GLU A N 1
ATOM 744 C CA . GLU A 1 88 ? -8.279 7.206 18.288 1.00 67.00 88 GLU A CA 1
ATOM 745 C C . GLU A 1 88 ? -9.520 6.757 17.499 1.00 67.00 88 GLU A C 1
ATOM 747 O O . GLU A 1 88 ? -10.362 7.568 17.111 1.00 67.00 88 GLU A O 1
ATOM 752 N N . LEU A 1 89 ? -9.654 5.449 17.271 1.00 67.38 89 LEU A N 1
ATOM 753 C CA . LEU A 1 89 ? -10.790 4.855 16.572 1.00 67.38 89 LEU A CA 1
ATOM 754 C C . LEU A 1 89 ? -11.973 4.562 17.504 1.00 67.38 89 LEU A C 1
ATOM 756 O O . LEU A 1 89 ? -13.102 4.436 17.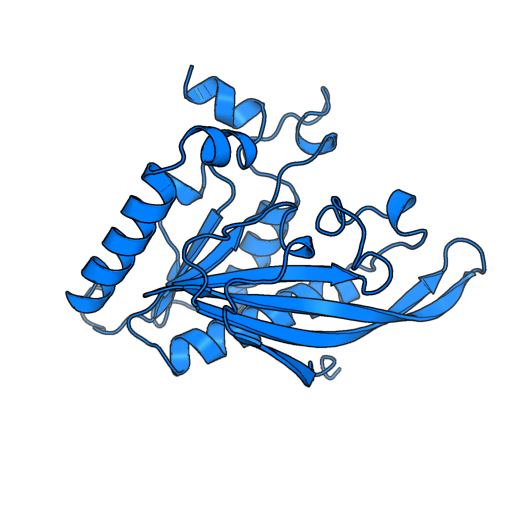030 1.00 67.38 89 LEU A O 1
ATOM 760 N N . GLY A 1 90 ? -11.734 4.445 18.814 1.00 69.56 90 GLY A N 1
ATOM 761 C CA . GLY A 1 90 ? -12.738 4.024 19.796 1.00 69.56 90 GLY A CA 1
ATOM 762 C C . GLY A 1 90 ? -13.127 2.544 19.684 1.00 69.56 90 GLY A C 1
ATOM 763 O O . GLY A 1 90 ? -14.107 2.109 20.292 1.00 69.56 90 GLY A O 1
ATOM 764 N N . TYR A 1 91 ? -12.386 1.768 18.892 1.00 71.00 91 TYR A N 1
ATOM 765 C CA . TYR A 1 91 ? -12.546 0.327 18.746 1.00 71.00 91 TYR A CA 1
ATOM 766 C C . TYR A 1 91 ? -11.220 -0.330 18.351 1.00 71.00 91 TYR A C 1
ATOM 768 O O . TYR A 1 91 ? -10.340 0.295 17.754 1.00 71.00 91 TYR A O 1
ATOM 776 N N . ARG A 1 92 ? -11.089 -1.621 18.661 1.00 73.25 92 ARG A N 1
ATOM 777 C CA . ARG A 1 92 ? -9.907 -2.414 18.328 1.00 73.25 92 ARG A CA 1
ATOM 778 C C . ARG A 1 92 ? -10.113 -3.168 17.023 1.00 73.25 92 ARG A C 1
ATOM 780 O O . ARG A 1 92 ? -11.047 -3.951 16.906 1.00 73.25 92 ARG A O 1
ATOM 787 N N . LEU A 1 93 ? -9.201 -2.968 16.073 1.00 75.88 93 LEU A N 1
ATOM 788 C CA . LEU A 1 93 ? -9.129 -3.773 14.857 1.00 75.88 93 LEU A CA 1
ATOM 789 C C . LEU A 1 93 ? -8.690 -5.197 15.207 1.00 75.88 93 LEU A C 1
ATOM 791 O O . LEU A 1 93 ? -7.560 -5.412 15.655 1.00 75.88 93 LEU A O 1
ATOM 795 N N . SER A 1 94 ? -9.558 -6.185 14.985 1.00 79.06 94 SER A N 1
ATOM 796 C CA . SER A 1 94 ? -9.163 -7.586 15.170 1.00 79.06 94 SER A CA 1
ATOM 797 C C . SER A 1 94 ? -8.062 -7.987 14.175 1.00 79.06 94 SER A C 1
ATOM 799 O O . SER A 1 94 ? -8.043 -7.519 13.035 1.00 79.06 94 SER A O 1
ATOM 801 N N . LYS A 1 95 ? -7.162 -8.912 14.554 1.00 79.44 95 LYS A N 1
ATOM 802 C CA . LYS A 1 95 ? -6.127 -9.448 13.637 1.00 79.44 95 LYS A CA 1
ATOM 803 C C . LYS A 1 95 ? -6.734 -9.949 12.319 1.00 79.44 95 LYS A C 1
ATOM 805 O O . LYS A 1 95 ? -6.177 -9.711 11.252 1.00 79.44 95 LYS A O 1
ATOM 810 N N . ARG A 1 96 ? -7.900 -10.597 12.402 1.00 83.56 96 ARG A N 1
ATOM 811 C CA . ARG A 1 96 ? -8.670 -11.075 11.247 1.00 83.56 96 ARG A CA 1
ATOM 812 C C . ARG A 1 96 ? -9.094 -9.931 10.326 1.00 83.56 96 ARG A C 1
ATOM 814 O O . ARG A 1 96 ? -8.951 -10.054 9.116 1.00 83.56 96 ARG A O 1
ATOM 821 N N . ASN A 1 97 ? -9.602 -8.833 10.877 1.00 82.94 97 ASN A N 1
ATOM 822 C CA . ASN A 1 97 ? -10.040 -7.690 10.081 1.00 82.94 97 ASN A CA 1
ATOM 823 C C . ASN A 1 97 ? -8.856 -6.916 9.497 1.00 82.94 97 ASN A C 1
ATOM 825 O O . ASN A 1 97 ? -8.912 -6.531 8.334 1.00 82.94 97 ASN A O 1
ATOM 829 N N . ILE A 1 98 ? -7.746 -6.786 10.232 1.00 80.62 98 ILE A N 1
ATOM 830 C CA . ILE A 1 98 ? -6.483 -6.261 9.684 1.00 80.62 98 ILE A CA 1
ATOM 831 C C . ILE A 1 98 ? -6.055 -7.088 8.468 1.00 80.62 98 ILE A C 1
ATOM 833 O O . ILE A 1 98 ? -5.765 -6.525 7.413 1.00 80.62 98 ILE A O 1
ATOM 837 N N . PHE A 1 99 ? -6.065 -8.417 8.599 1.00 82.69 99 PHE A N 1
ATOM 838 C CA . PHE A 1 99 ? -5.745 -9.321 7.499 1.00 82.69 99 PHE A CA 1
ATOM 839 C C . PHE A 1 99 ? -6.701 -9.130 6.318 1.00 82.69 99 PHE A C 1
ATOM 841 O O . PHE A 1 99 ? -6.242 -8.976 5.192 1.00 82.69 99 PHE A O 1
ATOM 848 N N . ALA A 1 100 ? -8.012 -9.071 6.566 1.00 86.00 100 ALA A N 1
ATOM 849 C CA . ALA A 1 100 ? -9.008 -8.867 5.517 1.00 86.00 100 ALA A CA 1
ATOM 850 C C . ALA A 1 100 ? -8.783 -7.552 4.753 1.00 86.00 100 ALA A C 1
ATOM 852 O O . ALA A 1 100 ? -8.821 -7.555 3.524 1.00 86.00 100 ALA A O 1
ATOM 853 N N . ILE A 1 101 ? -8.493 -6.446 5.448 1.00 86.06 101 ILE A N 1
ATOM 854 C CA . ILE A 1 101 ? -8.235 -5.151 4.803 1.00 86.06 101 ILE A CA 1
ATOM 855 C C . ILE A 1 101 ? -6.974 -5.212 3.940 1.00 86.06 101 ILE A C 1
ATOM 857 O O . ILE A 1 101 ? -7.006 -4.826 2.772 1.00 86.06 101 ILE A O 1
ATOM 861 N N . ILE A 1 102 ? -5.865 -5.704 4.495 1.00 84.06 102 ILE A N 1
ATOM 862 C CA . ILE A 1 102 ? -4.581 -5.732 3.784 1.00 84.06 102 ILE A CA 1
ATOM 863 C C . ILE A 1 102 ? -4.633 -6.693 2.598 1.00 84.06 102 ILE A C 1
ATOM 865 O O . ILE A 1 102 ? -4.159 -6.348 1.517 1.00 84.06 102 ILE A O 1
ATOM 869 N N . TYR A 1 103 ? -5.260 -7.857 2.763 1.00 86.62 103 TYR A N 1
ATOM 870 C CA . TYR A 1 103 ? -5.473 -8.800 1.671 1.00 86.62 103 TYR A CA 1
ATOM 871 C C . TYR A 1 103 ? -6.325 -8.182 0.557 1.00 86.62 103 TYR A C 1
ATOM 873 O O . TYR A 1 103 ? -5.979 -8.287 -0.615 1.00 86.62 103 TYR A O 1
ATOM 881 N N . THR A 1 104 ? -7.378 -7.442 0.916 1.00 88.81 104 THR A N 1
ATOM 882 C CA . THR A 1 104 ? -8.194 -6.696 -0.053 1.00 88.81 104 THR A CA 1
ATOM 883 C C . THR A 1 104 ? -7.364 -5.647 -0.799 1.00 88.81 104 THR A C 1
ATOM 885 O O . THR A 1 104 ? -7.446 -5.552 -2.020 1.00 88.81 104 THR A O 1
ATOM 888 N N . CYS A 1 105 ? -6.505 -4.898 -0.098 1.00 89.06 105 CYS A N 1
ATOM 889 C CA . CYS A 1 105 ? -5.587 -3.948 -0.737 1.00 89.06 105 CYS A CA 1
ATOM 890 C C . CYS A 1 105 ? -4.642 -4.655 -1.721 1.00 89.06 105 CYS A C 1
ATOM 892 O O . CYS A 1 105 ? -4.385 -4.143 -2.808 1.00 89.06 105 CYS A O 1
ATOM 894 N N . ALA A 1 106 ? -4.137 -5.836 -1.355 1.00 87.81 106 ALA A N 1
ATOM 895 C CA . ALA A 1 106 ? -3.264 -6.634 -2.204 1.00 87.81 106 ALA A CA 1
ATOM 896 C C . ALA A 1 106 ? -3.984 -7.166 -3.454 1.00 87.81 106 ALA A C 1
ATOM 898 O O . ALA A 1 106 ? -3.405 -7.087 -4.535 1.00 87.81 106 ALA A O 1
ATOM 899 N N . ILE A 1 107 ? -5.241 -7.616 -3.343 1.00 89.12 107 ILE A N 1
ATOM 900 C CA . ILE A 1 107 ? -6.071 -7.979 -4.507 1.00 89.12 107 ILE A CA 1
ATOM 901 C C . ILE A 1 107 ? -6.214 -6.784 -5.452 1.00 89.12 107 ILE A C 1
ATOM 903 O O . ILE A 1 107 ? -5.950 -6.911 -6.642 1.00 89.12 107 ILE A O 1
ATOM 907 N N . LEU A 1 108 ? -6.568 -5.607 -4.932 1.00 90.50 108 LEU A N 1
ATOM 908 C CA . LEU A 1 108 ? -6.764 -4.419 -5.770 1.00 90.50 108 LEU A CA 1
ATOM 909 C C . LEU A 1 108 ? -5.476 -4.013 -6.506 1.00 90.50 108 LEU A C 1
ATOM 911 O O . LEU A 1 108 ? -5.515 -3.701 -7.696 1.00 90.50 108 LEU A O 1
ATOM 915 N N . MET A 1 109 ? -4.323 -4.074 -5.830 1.00 90.94 109 MET A N 1
ATOM 916 C CA . MET A 1 109 ? -3.015 -3.868 -6.466 1.00 90.94 109 MET A CA 1
ATOM 917 C C . MET A 1 109 ? -2.700 -4.949 -7.513 1.00 90.94 109 MET A C 1
ATOM 919 O O . MET A 1 109 ? -2.148 -4.650 -8.571 1.00 90.94 109 MET A O 1
ATOM 923 N N . HIS A 1 110 ? -3.050 -6.206 -7.243 1.00 90.00 110 HIS A N 1
ATOM 924 C CA . HIS A 1 110 ? -2.869 -7.315 -8.176 1.00 90.00 110 HIS A CA 1
ATOM 925 C C . HIS A 1 110 ? -3.711 -7.130 -9.445 1.00 90.00 110 HIS A C 1
ATOM 927 O O . HIS A 1 110 ? -3.190 -7.259 -10.554 1.00 90.00 110 HIS A O 1
ATOM 933 N N . ASP A 1 111 ? -4.977 -6.750 -9.302 1.00 90.62 111 ASP A N 1
ATOM 934 C CA . ASP A 1 111 ? -5.883 -6.492 -10.422 1.00 90.62 111 ASP A CA 1
ATOM 935 C C . ASP A 1 111 ? -5.452 -5.275 -11.240 1.00 90.62 111 ASP A C 1
ATOM 937 O O . ASP A 1 111 ? -5.616 -5.257 -12.463 1.00 90.62 111 ASP A O 1
ATOM 941 N N . TYR A 1 112 ? -4.875 -4.264 -10.587 1.00 92.00 112 TYR A N 1
ATOM 942 C CA . TYR A 1 112 ? -4.216 -3.155 -11.269 1.00 92.00 112 TYR A CA 1
ATOM 943 C C . TYR A 1 112 ? -3.031 -3.651 -12.109 1.00 92.00 112 TYR A C 1
ATOM 945 O O . TYR A 1 112 ? -2.997 -3.406 -13.310 1.00 92.00 112 TYR A O 1
ATOM 953 N N . LEU A 1 113 ? -2.103 -4.421 -11.532 1.00 91.44 113 LEU A N 1
ATOM 954 C CA . LEU A 1 113 ? -0.929 -4.943 -12.251 1.00 91.44 113 LEU A CA 1
ATOM 955 C C . LEU A 1 113 ? -1.276 -5.964 -13.344 1.00 91.44 113 LEU A C 1
ATOM 957 O O . LEU A 1 113 ? -0.480 -6.206 -14.251 1.00 91.44 113 LEU A O 1
ATOM 961 N N . ASN A 1 114 ? -2.446 -6.596 -13.276 1.00 89.44 114 ASN A N 1
ATOM 962 C CA . ASN A 1 114 ? -2.931 -7.443 -14.362 1.00 89.44 114 ASN A CA 1
ATOM 963 C C . ASN A 1 114 ? -3.434 -6.634 -15.552 1.00 89.44 114 ASN A C 1
ATOM 965 O O . ASN A 1 114 ? -3.197 -7.051 -16.684 1.00 89.44 114 ASN A O 1
ATOM 969 N N . ARG A 1 115 ? -4.066 -5.485 -15.298 1.00 91.25 115 ARG A N 1
ATOM 970 C CA . ARG A 1 115 ? -4.517 -4.546 -16.333 1.00 91.25 115 ARG A CA 1
ATOM 971 C C . ARG A 1 115 ? -3.372 -3.713 -16.907 1.00 91.25 115 ARG A C 1
ATOM 973 O O . ARG A 1 115 ? -3.334 -3.487 -18.109 1.00 91.25 115 ARG A O 1
ATOM 980 N N . TYR A 1 116 ? -2.417 -3.323 -16.066 1.00 90.81 116 TYR A N 1
ATOM 981 C CA . TYR A 1 116 ? -1.283 -2.466 -16.414 1.00 90.81 116 TYR A CA 1
ATOM 982 C C . TYR A 1 116 ? 0.043 -3.171 -16.083 1.00 90.81 116 TYR A C 1
ATOM 984 O O . TYR A 1 116 ? 0.695 -2.867 -15.081 1.00 90.81 116 TYR A O 1
ATOM 992 N N . PRO A 1 117 ? 0.454 -4.159 -16.893 1.00 89.69 117 PRO A N 1
ATOM 993 C CA . PRO A 1 117 ? 1.547 -5.070 -16.548 1.00 89.69 117 PRO A CA 1
ATOM 994 C C . PRO A 1 117 ? 2.949 -4.444 -16.605 1.00 89.69 117 PRO A C 1
ATOM 996 O O . PRO A 1 117 ? 3.904 -5.034 -16.089 1.00 89.69 117 PRO A O 1
ATOM 999 N N . ASP A 1 118 ? 3.078 -3.267 -17.217 1.00 89.06 118 ASP A N 1
ATOM 1000 C CA . ASP A 1 118 ? 4.321 -2.494 -17.264 1.00 89.06 118 ASP A CA 1
ATOM 1001 C C . ASP A 1 118 ? 4.401 -1.425 -16.157 1.00 89.06 118 ASP A C 1
ATOM 1003 O O . ASP A 1 118 ? 5.423 -0.753 -16.020 1.00 89.06 118 ASP A O 1
ATOM 1007 N N . CYS A 1 119 ? 3.355 -1.296 -15.336 1.00 90.88 119 CYS A N 1
ATOM 1008 C CA . CYS A 1 119 ? 3.306 -0.375 -14.205 1.00 90.88 119 CYS A CA 1
ATOM 1009 C C . CYS A 1 119 ? 3.790 -1.021 -12.898 1.00 90.88 119 CYS A C 1
ATOM 1011 O O . CYS A 1 119 ? 4.036 -2.230 -12.805 1.00 90.88 119 CYS A O 1
ATOM 1013 N N . PHE A 1 120 ? 3.886 -0.187 -11.864 1.00 89.69 120 PHE A N 1
ATOM 1014 C CA . PHE A 1 120 ? 4.179 -0.586 -10.490 1.00 89.69 120 PHE A CA 1
ATOM 1015 C C . PHE A 1 120 ? 2.963 -0.361 -9.594 1.00 89.69 120 PHE A C 1
ATOM 1017 O O . PHE A 1 120 ? 2.167 0.546 -9.815 1.00 89.69 120 PHE A O 1
ATOM 1024 N N . ALA A 1 121 ? 2.820 -1.169 -8.555 1.00 90.69 121 ALA A N 1
ATOM 1025 C CA . ALA A 1 121 ? 1.867 -0.918 -7.484 1.00 90.69 121 ALA A CA 1
ATOM 1026 C C . ALA A 1 121 ? 2.606 -0.926 -6.153 1.00 90.69 121 ALA A C 1
ATOM 1028 O O . ALA A 1 121 ? 3.537 -1.711 -5.965 1.00 90.69 121 ALA A O 1
ATOM 1029 N N . GLY A 1 122 ? 2.201 -0.066 -5.231 1.00 87.44 122 GLY A N 1
ATOM 1030 C CA . GLY A 1 122 ? 2.857 0.034 -3.942 1.00 87.44 122 GLY A CA 1
ATOM 1031 C C . GLY A 1 122 ? 1.964 0.549 -2.835 1.00 87.44 122 GLY A C 1
ATOM 1032 O O . GLY A 1 122 ? 0.806 0.920 -3.025 1.00 87.44 122 GLY A O 1
ATOM 1033 N N . TYR A 1 123 ? 2.530 0.565 -1.639 1.00 81.88 123 TYR A N 1
ATOM 1034 C CA . TYR A 1 123 ? 1.912 1.142 -0.455 1.00 81.88 123 TYR A CA 1
ATOM 1035 C C . TYR A 1 123 ? 3.000 1.863 0.356 1.00 81.88 123 TYR A C 1
ATOM 1037 O O . TYR A 1 123 ? 4.168 1.477 0.302 1.00 81.88 123 TYR A O 1
ATOM 1045 N N . ILE A 1 124 ? 2.617 2.893 1.113 1.00 77.12 124 ILE A N 1
ATOM 1046 C CA . ILE A 1 124 ? 3.518 3.581 2.049 1.00 77.12 124 ILE A CA 1
ATOM 1047 C C . ILE A 1 124 ? 3.014 3.377 3.468 1.00 77.12 124 ILE A C 1
ATOM 1049 O O . ILE A 1 124 ? 1.881 3.736 3.810 1.00 77.12 124 ILE A O 1
ATOM 1053 N N . GLY A 1 125 ? 3.869 2.816 4.314 1.00 76.38 125 GLY A N 1
ATOM 1054 C CA . GLY A 1 125 ? 3.633 2.714 5.742 1.00 76.38 125 GLY A CA 1
ATOM 1055 C C . GLY A 1 125 ? 4.009 4.011 6.438 1.00 76.38 125 GLY A C 1
ATOM 1056 O O . GLY A 1 125 ? 5.139 4.152 6.889 1.00 76.38 125 GLY A O 1
ATOM 1057 N N . ILE A 1 126 ? 3.051 4.928 6.569 1.00 76.62 126 ILE A N 1
ATOM 1058 C CA . ILE A 1 126 ? 3.250 6.202 7.277 1.00 76.62 126 ILE A CA 1
ATOM 1059 C C . ILE A 1 126 ? 3.747 5.933 8.716 1.00 76.62 126 ILE A C 1
ATOM 1061 O O . ILE A 1 126 ? 3.050 5.215 9.447 1.00 76.62 126 ILE A O 1
ATOM 1065 N N . PRO A 1 127 ? 4.912 6.484 9.117 1.00 77.12 127 PRO A N 1
ATOM 1066 C CA . PRO A 1 127 ? 5.414 6.412 10.488 1.00 77.12 127 PRO A CA 1
ATOM 1067 C C . PRO A 1 127 ? 4.467 7.070 11.490 1.00 77.12 127 PRO A C 1
ATOM 1069 O O . PRO A 1 127 ? 3.755 8.019 11.156 1.00 77.12 127 PRO A O 1
ATOM 1072 N N . ASP A 1 128 ? 4.516 6.643 12.750 1.00 77.25 128 ASP A N 1
ATOM 1073 C CA . ASP A 1 128 ? 3.840 7.362 13.832 1.00 77.25 128 ASP A CA 1
ATOM 1074 C C . ASP A 1 128 ? 4.647 7.469 15.133 1.00 77.25 128 ASP A C 1
ATOM 1076 O O . ASP A 1 128 ? 5.778 6.997 15.253 1.00 77.25 128 ASP A O 1
ATOM 1080 N N . LYS A 1 129 ? 4.048 8.123 16.138 1.00 75.75 129 LYS A N 1
ATOM 1081 C CA . LYS A 1 129 ? 4.672 8.387 17.442 1.00 75.75 129 LYS A CA 1
ATOM 1082 C C . LYS A 1 129 ? 5.199 7.128 18.144 1.00 75.75 129 LYS A C 1
ATOM 1084 O O . LYS A 1 129 ? 6.204 7.213 18.844 1.00 75.75 129 LYS A O 1
ATOM 1089 N N . LYS A 1 130 ? 4.558 5.965 17.972 1.00 76.81 130 LYS A N 1
ATOM 1090 C CA . LYS A 1 130 ? 4.960 4.706 18.622 1.00 76.81 130 LYS A CA 1
ATOM 1091 C C . LYS A 1 130 ? 6.158 4.051 17.934 1.00 76.81 130 LYS A C 1
ATOM 1093 O O . LYS A 1 130 ? 6.869 3.307 18.603 1.00 76.81 130 LYS A O 1
ATOM 1098 N N . ASP A 1 131 ? 6.419 4.339 16.658 1.00 76.56 131 ASP A N 1
ATOM 1099 C CA . ASP A 1 131 ? 7.647 3.893 15.975 1.00 76.56 131 ASP A CA 1
ATOM 1100 C C . ASP A 1 131 ? 8.902 4.599 16.530 1.00 76.56 131 ASP A C 1
ATOM 1102 O O . ASP A 1 131 ? 10.011 4.072 16.440 1.00 76.56 131 ASP A O 1
ATOM 1106 N N . ASN A 1 132 ? 8.708 5.764 17.161 1.00 75.50 132 ASN A N 1
ATOM 1107 C CA . ASN A 1 132 ? 9.758 6.573 17.785 1.00 75.50 132 ASN A CA 1
ATOM 1108 C C . ASN A 1 132 ? 9.791 6.451 19.320 1.00 75.50 132 ASN A C 1
ATOM 1110 O O . ASN A 1 132 ? 10.574 7.142 19.972 1.00 75.50 132 ASN A O 1
ATOM 1114 N N . ALA A 1 133 ? 8.947 5.601 19.916 1.00 77.88 133 ALA A N 1
ATOM 1115 C CA . ALA A 1 133 ? 8.943 5.395 21.360 1.00 77.88 133 ALA A CA 1
ATOM 1116 C C . ALA A 1 133 ? 10.307 4.855 21.824 1.00 77.88 133 ALA A C 1
ATOM 1118 O O . ALA A 1 133 ? 10.859 3.944 21.206 1.00 77.88 133 ALA A O 1
ATOM 1119 N N . VAL A 1 134 ? 10.832 5.398 22.931 1.00 67.06 134 VAL A N 1
ATOM 1120 C CA . VAL A 1 134 ? 12.199 5.136 23.428 1.00 67.06 134 VAL A CA 1
ATOM 1121 C C . VAL A 1 134 ? 12.510 3.640 23.532 1.00 67.06 134 VAL A C 1
ATOM 1123 O O . VAL A 1 134 ? 13.593 3.208 23.157 1.00 67.06 134 VAL A O 1
ATOM 1126 N N . THR A 1 135 ? 11.538 2.840 23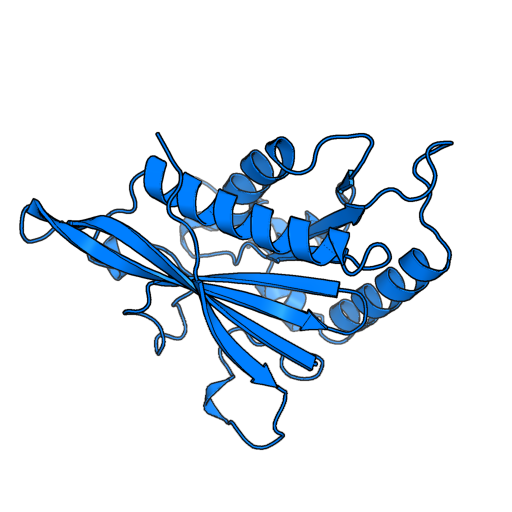.961 1.00 69.81 135 THR A N 1
ATOM 1127 C CA . THR A 1 135 ? 11.687 1.396 24.184 1.00 69.81 135 THR A CA 1
ATOM 1128 C C . THR A 1 135 ? 11.698 0.552 22.909 1.00 69.81 135 THR A C 1
ATOM 1130 O O . THR A 1 135 ? 12.009 -0.635 22.968 1.00 69.81 135 THR A O 1
ATOM 1133 N N . ARG A 1 136 ? 11.305 1.106 21.755 1.00 67.81 136 ARG A N 1
ATOM 1134 C CA . ARG A 1 136 ? 11.105 0.356 20.505 1.00 67.81 136 ARG A CA 1
ATOM 1135 C C . ARG A 1 136 ? 11.444 1.205 19.280 1.00 67.81 136 ARG A C 1
ATOM 1137 O O . ARG A 1 136 ? 10.662 1.218 18.330 1.00 67.81 136 ARG A O 1
ATOM 1144 N N . ARG A 1 137 ? 12.582 1.908 19.298 1.00 73.56 137 ARG A N 1
ATOM 1145 C CA . ARG A 1 137 ? 13.101 2.619 18.116 1.00 73.56 137 ARG A CA 1
ATOM 1146 C C . ARG A 1 137 ? 13.222 1.631 16.954 1.00 73.56 137 ARG A C 1
ATOM 1148 O O . ARG A 1 137 ? 13.897 0.612 17.076 1.00 73.56 137 ARG A O 1
ATOM 1155 N N . ARG A 1 138 ? 12.509 1.887 15.857 1.00 77.75 138 ARG A N 1
ATOM 1156 C CA . ARG A 1 138 ? 12.436 0.991 14.691 1.00 77.75 138 ARG A CA 1
ATOM 1157 C C . ARG A 1 138 ? 12.864 1.712 13.429 1.00 77.75 138 ARG A C 1
ATOM 1159 O O . ARG A 1 138 ? 12.503 2.866 13.220 1.00 77.75 138 ARG A O 1
ATOM 1166 N N . THR A 1 139 ? 13.550 0.996 12.547 1.00 79.38 139 THR A N 1
ATOM 1167 C CA . THR A 1 139 ? 13.878 1.478 11.197 1.00 79.38 139 THR A CA 1
ATOM 1168 C C . THR A 1 139 ? 12.681 1.382 10.247 1.00 79.38 139 THR A C 1
ATOM 1170 O O . THR A 1 139 ? 12.509 2.211 9.364 1.00 79.38 139 THR A O 1
ATOM 1173 N N . LEU A 1 140 ? 11.808 0.394 10.456 1.00 78.62 140 LEU A N 1
ATOM 1174 C CA . LEU A 1 140 ? 10.599 0.203 9.660 1.00 78.62 140 LEU A CA 1
ATOM 1175 C C . LEU A 1 140 ? 9.358 0.520 10.498 1.00 78.62 140 LEU A C 1
ATOM 1177 O O . LEU A 1 140 ? 9.225 0.037 11.629 1.00 78.62 140 LEU A O 1
ATOM 1181 N N . SER A 1 141 ? 8.427 1.285 9.934 1.00 78.69 141 SER A N 1
ATOM 1182 C CA . SER A 1 141 ? 7.144 1.565 10.566 1.00 78.69 141 SER A CA 1
ATOM 1183 C C . SER A 1 141 ? 6.372 0.267 10.784 1.00 78.69 141 SER A C 1
ATOM 1185 O O . SER A 1 141 ? 6.426 -0.681 9.989 1.00 78.69 141 SER A O 1
ATOM 1187 N N . GLN A 1 142 ? 5.608 0.200 11.872 1.00 75.12 142 GLN A N 1
ATOM 1188 C CA . GLN A 1 142 ? 4.776 -0.969 12.166 1.00 75.12 142 GLN A CA 1
ATOM 1189 C C . GLN A 1 142 ? 3.834 -1.324 11.011 1.00 75.12 142 GLN A C 1
ATOM 1191 O O . GLN A 1 142 ? 3.652 -2.500 10.703 1.00 75.12 142 GLN A O 1
ATOM 1196 N N . ARG A 1 143 ? 3.244 -0.316 10.356 1.00 74.94 143 ARG A N 1
ATOM 1197 C CA . ARG A 1 143 ? 2.344 -0.539 9.217 1.00 74.94 143 ARG A CA 1
ATOM 1198 C C . ARG A 1 143 ? 3.092 -1.131 8.038 1.00 74.94 143 ARG A C 1
ATOM 1200 O O . ARG A 1 143 ? 2.574 -2.066 7.429 1.00 74.94 143 ARG A O 1
ATOM 1207 N N . ALA A 1 144 ? 4.294 -0.631 7.757 1.00 78.62 144 ALA A N 1
ATOM 1208 C CA . ALA A 1 144 ? 5.092 -1.178 6.679 1.00 78.62 144 ALA A CA 1
ATOM 1209 C C . ALA A 1 144 ? 5.470 -2.642 6.933 1.00 78.62 144 ALA A C 1
ATOM 1211 O O . ALA A 1 144 ? 5.288 -3.500 6.072 1.00 78.62 144 ALA A O 1
ATOM 1212 N N . SER A 1 145 ? 5.855 -2.971 8.167 1.00 74.44 145 SER A N 1
ATOM 1213 C CA . SER A 1 145 ? 6.135 -4.353 8.570 1.00 74.44 145 SER A CA 1
ATOM 1214 C C . SER A 1 145 ? 4.943 -5.298 8.345 1.00 74.44 145 SER A C 1
ATOM 1216 O O . SER A 1 145 ? 5.111 -6.378 7.776 1.00 74.44 145 SER A O 1
ATOM 1218 N N . ILE A 1 146 ? 3.729 -4.885 8.728 1.00 72.50 146 ILE A N 1
ATOM 1219 C CA . ILE A 1 146 ? 2.519 -5.710 8.561 1.00 72.50 146 ILE A CA 1
ATOM 1220 C C . ILE A 1 146 ? 2.178 -5.884 7.075 1.00 72.50 146 ILE A C 1
ATOM 1222 O O . ILE A 1 146 ? 1.890 -6.999 6.637 1.00 72.50 146 ILE A O 1
ATOM 1226 N N . TYR A 1 147 ? 2.235 -4.809 6.287 1.00 74.94 147 TYR A N 1
ATOM 1227 C CA . TYR A 1 147 ? 2.019 -4.900 4.845 1.00 74.94 147 TYR A CA 1
ATOM 1228 C C . TYR A 1 147 ? 3.055 -5.797 4.172 1.00 74.94 147 TYR A C 1
ATOM 1230 O O . TYR A 1 147 ? 2.681 -6.609 3.332 1.00 74.94 147 TYR A O 1
ATOM 1238 N N . HIS A 1 148 ? 4.333 -5.700 4.551 1.00 76.50 148 HIS A N 1
ATOM 1239 C CA . HIS A 1 148 ? 5.404 -6.513 3.971 1.00 76.50 148 HIS A CA 1
ATOM 1240 C C . HIS A 1 148 ? 5.168 -8.005 4.144 1.00 76.50 148 HIS A C 1
ATOM 1242 O O . HIS A 1 148 ? 5.394 -8.769 3.206 1.00 76.50 148 HIS A O 1
ATOM 1248 N N . LEU A 1 149 ? 4.720 -8.410 5.330 1.00 69.56 149 LEU A N 1
ATOM 1249 C CA . LEU A 1 149 ? 4.463 -9.809 5.640 1.00 69.56 149 LEU A CA 1
ATOM 1250 C C . LEU A 1 149 ? 3.340 -10.387 4.766 1.00 69.56 149 LEU A C 1
ATOM 1252 O O . LEU A 1 149 ? 3.424 -11.535 4.339 1.00 69.56 149 LEU A O 1
ATOM 1256 N N . LEU A 1 150 ? 2.317 -9.586 4.463 1.00 70.81 150 LEU A N 1
ATOM 1257 C CA . LEU A 1 150 ? 1.115 -10.037 3.759 1.00 70.81 150 LEU A CA 1
ATOM 1258 C C . LEU A 1 150 ? 1.171 -9.846 2.240 1.00 70.81 150 LEU A C 1
ATOM 1260 O O . LEU A 1 150 ? 0.592 -10.639 1.508 1.00 70.81 150 LEU A O 1
ATOM 1264 N N . THR A 1 151 ? 1.892 -8.851 1.723 1.00 73.69 151 THR A N 1
ATOM 1265 C CA . THR A 1 151 ? 2.096 -8.740 0.269 1.00 73.69 151 THR A CA 1
ATOM 1266 C C . THR A 1 151 ? 2.963 -9.876 -0.267 1.00 73.69 151 THR A C 1
ATOM 1268 O O . THR A 1 151 ? 2.716 -10.349 -1.374 1.00 73.69 151 THR A O 1
ATOM 1271 N N . ASN A 1 152 ? 3.904 -10.390 0.533 1.00 72.31 152 ASN A N 1
ATOM 1272 C CA . ASN A 1 152 ? 4.713 -11.557 0.173 1.00 72.31 152 ASN A CA 1
ATOM 1273 C C . ASN A 1 152 ? 3.871 -12.812 -0.127 1.00 72.31 152 ASN A C 1
ATOM 1275 O O . ASN A 1 152 ? 4.283 -13.620 -0.954 1.00 72.31 152 ASN A O 1
ATOM 1279 N N . SER A 1 153 ? 2.714 -12.992 0.524 1.00 72.50 153 SER A N 1
ATOM 1280 C CA . SER A 1 153 ? 1.865 -14.172 0.306 1.00 72.50 153 SER A CA 1
ATOM 1281 C C . SER A 1 153 ? 0.942 -14.047 -0.908 1.00 72.50 153 SER A C 1
ATOM 1283 O O . SER A 1 153 ? 0.537 -15.062 -1.467 1.00 72.50 153 SER A O 1
ATOM 1285 N N . VAL A 1 154 ? 0.622 -12.822 -1.339 1.00 78.50 154 VAL A N 1
ATOM 1286 C CA . VAL A 1 154 ? -0.246 -12.561 -2.503 1.00 78.50 154 VAL A CA 1
ATOM 1287 C C . VAL A 1 154 ? 0.564 -12.449 -3.797 1.00 78.50 154 VAL A C 1
ATOM 1289 O O . VAL A 1 154 ? 0.160 -12.962 -4.839 1.00 78.50 154 VAL A O 1
ATOM 1292 N N . PHE A 1 155 ? 1.733 -11.811 -3.747 1.00 82.81 155 PHE A N 1
ATOM 1293 C CA . PHE A 1 155 ? 2.573 -11.554 -4.917 1.00 82.81 155 PHE A CA 1
ATOM 1294 C C . PHE A 1 155 ? 3.694 -12.588 -5.029 1.00 82.81 155 PHE A C 1
ATOM 1296 O O . PHE A 1 155 ? 4.848 -12.332 -4.690 1.00 82.81 155 PHE A O 1
ATOM 1303 N N . VAL A 1 156 ? 3.330 -13.777 -5.512 1.00 80.25 156 VAL A N 1
ATOM 1304 C CA . VAL A 1 156 ? 4.206 -14.956 -5.524 1.00 80.25 156 VAL A CA 1
ATOM 1305 C C . VAL A 1 156 ? 5.233 -14.909 -6.669 1.00 80.25 156 VAL A C 1
ATOM 1307 O O . VAL A 1 156 ? 4.912 -14.640 -7.833 1.00 80.25 156 VAL A O 1
ATOM 1310 N N . TYR A 1 157 ? 6.489 -15.209 -6.337 1.00 75.12 157 TYR A N 1
ATOM 1311 C CA . TYR A 1 157 ? 7.590 -15.399 -7.287 1.00 75.12 157 TYR A CA 1
ATOM 1312 C C . TYR A 1 157 ? 7.372 -16.659 -8.162 1.00 75.12 157 TYR A C 1
ATOM 1314 O O . TYR A 1 157 ? 6.839 -17.645 -7.659 1.00 75.12 157 TYR A O 1
ATOM 1322 N N . PRO A 1 158 ? 7.767 -16.690 -9.456 1.00 77.94 158 PRO A N 1
ATOM 1323 C CA . PRO A 1 158 ? 8.477 -15.661 -10.221 1.00 77.94 158 PRO A CA 1
ATOM 1324 C C . PRO A 1 158 ? 7.563 -14.676 -10.952 1.00 77.94 158 PRO A C 1
ATOM 1326 O O . PRO A 1 158 ? 8.059 -13.830 -11.688 1.00 77.94 158 PRO A O 1
ATOM 1329 N N . LYS A 1 159 ? 6.236 -14.775 -10.794 1.00 83.69 159 LYS A N 1
ATOM 1330 C CA . LYS A 1 159 ? 5.274 -13.945 -11.544 1.00 83.69 159 LYS A CA 1
ATOM 1331 C C . LYS A 1 159 ? 5.341 -12.470 -11.158 1.00 83.69 159 LYS A C 1
ATOM 1333 O O . LYS A 1 159 ? 5.067 -11.610 -11.993 1.00 83.69 159 LYS A O 1
ATOM 1338 N N . TYR A 1 160 ? 5.725 -12.185 -9.920 1.00 86.56 160 TYR A N 1
ATOM 1339 C CA . TYR A 1 160 ? 5.901 -10.836 -9.405 1.00 86.56 160 TYR A CA 1
ATOM 1340 C C . TYR A 1 160 ? 7.288 -10.691 -8.787 1.00 86.56 160 TYR A C 1
ATOM 1342 O O . TYR A 1 160 ? 7.841 -11.639 -8.226 1.00 86.56 160 TYR A O 1
ATOM 1350 N N . LYS A 1 161 ? 7.856 -9.491 -8.902 1.00 84.75 161 LYS A N 1
ATOM 1351 C CA . LYS A 1 161 ? 9.068 -9.100 -8.181 1.00 84.75 161 LYS A CA 1
ATOM 1352 C C . LYS A 1 161 ? 8.755 -7.882 -7.327 1.00 84.75 161 LYS A C 1
ATOM 1354 O O . LYS A 1 161 ? 8.157 -6.912 -7.793 1.00 84.75 161 LYS A O 1
ATOM 1359 N N . LEU A 1 162 ? 9.168 -7.974 -6.073 1.00 79.38 162 LEU A N 1
ATOM 1360 C CA . LEU A 1 162 ? 9.124 -6.889 -5.106 1.00 79.38 162 LEU A CA 1
ATOM 1361 C C . LEU A 1 162 ? 10.387 -6.049 -5.303 1.00 79.38 162 LEU A C 1
ATOM 1363 O O . LEU A 1 162 ? 11.421 -6.585 -5.716 1.00 79.38 162 LEU A O 1
ATOM 1367 N N . SER A 1 163 ? 10.309 -4.746 -5.048 1.00 71.62 163 SER A N 1
ATOM 1368 C CA . SER A 1 163 ? 11.504 -3.908 -5.002 1.00 71.62 163 SER A CA 1
ATOM 1369 C C . SER A 1 163 ? 12.516 -4.497 -4.019 1.00 71.62 163 SER A C 1
ATOM 1371 O O . SER A 1 163 ? 12.139 -5.039 -2.977 1.00 71.62 163 SER A O 1
ATOM 1373 N N . SER A 1 164 ? 13.799 -4.429 -4.374 1.00 61.19 164 SER A N 1
ATOM 1374 C CA . SER A 1 164 ? 14.887 -4.790 -3.467 1.00 61.19 164 SER A CA 1
ATOM 1375 C C . SER A 1 164 ? 14.946 -3.830 -2.270 1.00 61.19 164 SER A C 1
ATOM 1377 O O . SER A 1 164 ? 14.287 -2.792 -2.262 1.00 61.19 164 SER A O 1
ATOM 1379 N N . LYS A 1 165 ? 15.788 -4.181 -1.289 1.00 56.81 165 LYS A N 1
ATOM 1380 C CA . LYS A 1 165 ? 16.138 -3.436 -0.062 1.00 56.81 165 LYS A CA 1
ATOM 1381 C C . LYS A 1 165 ? 16.808 -2.055 -0.289 1.00 56.81 165 LYS A C 1
ATOM 1383 O O . LYS A 1 165 ? 17.575 -1.607 0.552 1.00 56.81 165 LYS A O 1
ATOM 1388 N N . SER A 1 166 ? 16.608 -1.420 -1.444 1.00 54.50 166 SER A N 1
ATOM 1389 C CA . SER A 1 166 ? 17.110 -0.071 -1.749 1.00 54.50 166 SER A CA 1
ATOM 1390 C C . SER A 1 166 ? 16.245 1.012 -1.076 1.00 54.50 166 SER A C 1
ATOM 1392 O O . SER A 1 166 ? 15.394 0.674 -0.257 1.00 54.50 166 SER A O 1
ATOM 1394 N N . VAL A 1 167 ? 16.432 2.284 -1.476 1.00 57.62 167 VAL A N 1
ATOM 1395 C CA . VAL A 1 167 ? 15.727 3.532 -1.075 1.00 57.62 167 VAL A CA 1
ATOM 1396 C C . VAL A 1 167 ? 14.292 3.359 -0.549 1.00 57.62 167 VAL A C 1
ATOM 1398 O O . VAL A 1 167 ? 13.864 4.094 0.333 1.00 57.62 167 VAL A O 1
ATOM 1401 N N . PHE A 1 168 ? 13.529 2.403 -1.078 1.00 66.56 168 PHE A N 1
ATOM 1402 C CA . PHE A 1 168 ? 12.143 2.140 -0.699 1.00 66.56 168 PHE A CA 1
ATOM 1403 C C . PHE A 1 168 ? 11.969 1.573 0.715 1.00 66.56 168 PHE A C 1
ATOM 1405 O O . PHE A 1 168 ? 11.097 2.054 1.441 1.00 66.56 168 PHE A O 1
ATOM 1412 N N . ASP A 1 169 ? 12.810 0.626 1.144 1.00 62.53 169 ASP A N 1
ATOM 1413 C CA . ASP A 1 169 ? 12.733 0.091 2.512 1.00 62.53 169 ASP A CA 1
ATOM 1414 C C . ASP A 1 169 ? 13.067 1.182 3.545 1.00 62.53 169 ASP A C 1
ATOM 1416 O O . ASP A 1 169 ? 12.462 1.221 4.620 1.00 62.53 169 ASP A O 1
ATOM 1420 N N . ASP A 1 170 ? 13.952 2.116 3.185 1.00 67.75 170 ASP A N 1
ATOM 1421 C CA . ASP A 1 170 ? 14.350 3.237 4.038 1.00 67.75 170 ASP A CA 1
ATOM 1422 C C . ASP A 1 170 ? 13.218 4.266 4.232 1.00 67.75 170 ASP A C 1
ATOM 1424 O O . ASP A 1 170 ? 13.106 4.890 5.287 1.00 67.75 170 ASP A O 1
ATOM 1428 N N . ILE A 1 171 ? 12.307 4.403 3.264 1.00 71.00 171 ILE A N 1
ATOM 1429 C CA . ILE A 1 171 ? 11.169 5.344 3.327 1.00 71.00 171 ILE A CA 1
ATOM 1430 C C . ILE A 1 171 ? 9.822 4.664 3.590 1.00 71.00 171 ILE A C 1
ATOM 1432 O O . ILE A 1 171 ? 8.768 5.237 3.309 1.00 71.00 171 ILE A O 1
ATOM 1436 N N . ASN A 1 172 ? 9.837 3.446 4.148 1.00 74.25 172 ASN A N 1
ATOM 1437 C CA . ASN A 1 172 ? 8.635 2.660 4.456 1.00 74.25 172 ASN A CA 1
ATOM 1438 C C . ASN A 1 172 ? 7.717 2.419 3.242 1.00 74.25 172 ASN A C 1
ATOM 1440 O O . ASN A 1 172 ? 6.494 2.305 3.385 1.00 74.25 172 ASN A O 1
ATOM 1444 N N . LEU A 1 173 ? 8.296 2.353 2.048 1.00 78.44 173 LEU A N 1
ATOM 1445 C CA . LEU A 1 173 ? 7.617 2.136 0.780 1.00 78.44 173 LEU A CA 1
ATOM 1446 C C . LEU A 1 173 ? 7.969 0.751 0.252 1.00 78.44 173 LEU A C 1
ATOM 1448 O O . LEU A 1 173 ? 9.112 0.309 0.315 1.00 78.44 173 LEU A O 1
ATOM 1452 N N . ARG A 1 174 ? 7.000 0.083 -0.366 1.00 80.31 174 ARG A N 1
ATOM 1453 C CA . ARG A 1 174 ? 7.287 -1.122 -1.143 1.00 80.31 174 ARG A CA 1
ATOM 1454 C C . ARG A 1 174 ? 6.619 -1.073 -2.486 1.00 80.31 174 ARG A C 1
ATOM 1456 O O . ARG A 1 174 ? 5.423 -0.796 -2.564 1.00 80.31 174 ARG A O 1
ATOM 1463 N N . LEU A 1 175 ? 7.388 -1.408 -3.514 1.00 84.50 175 LEU A N 1
ATOM 1464 C CA . LEU A 1 175 ? 6.901 -1.501 -4.877 1.00 84.50 175 LEU A CA 1
ATOM 1465 C C . LEU A 1 175 ? 6.834 -2.951 -5.322 1.00 84.50 175 LEU A C 1
ATOM 1467 O O . LEU A 1 175 ? 7.642 -3.800 -4.938 1.00 84.50 175 LEU A O 1
ATOM 1471 N N . ILE A 1 176 ? 5.854 -3.219 -6.164 1.00 88.88 176 ILE A N 1
ATOM 1472 C CA . ILE A 1 176 ? 5.558 -4.523 -6.721 1.00 88.88 176 ILE A CA 1
ATOM 1473 C C . ILE A 1 176 ? 5.386 -4.342 -8.219 1.00 88.88 176 ILE A C 1
ATOM 1475 O O . ILE A 1 176 ? 4.687 -3.432 -8.667 1.00 88.88 176 ILE A O 1
ATOM 1479 N N . ARG A 1 177 ? 6.005 -5.227 -8.996 1.00 89.69 177 ARG A N 1
ATOM 1480 C CA . ARG A 1 177 ? 5.804 -5.297 -10.443 1.00 89.69 177 ARG A CA 1
ATOM 1481 C C . ARG A 1 177 ? 5.531 -6.714 -10.900 1.00 89.69 177 ARG A C 1
ATOM 1483 O O . ARG A 1 177 ? 5.970 -7.685 -10.276 1.00 89.69 177 ARG A O 1
ATOM 1490 N N . LYS A 1 178 ? 4.874 -6.823 -12.050 1.00 89.38 178 LYS A N 1
ATOM 1491 C CA . LYS A 1 178 ? 4.709 -8.085 -12.769 1.00 89.38 178 LYS A CA 1
ATOM 1492 C C . LYS A 1 178 ? 5.981 -8.413 -13.554 1.00 89.38 178 LYS A C 1
ATOM 1494 O O . LYS A 1 178 ? 6.587 -7.547 -14.184 1.00 89.38 178 LYS A O 1
ATOM 1499 N N . VAL A 1 179 ? 6.410 -9.667 -13.525 1.00 86.88 179 VAL A N 1
ATOM 1500 C CA . VAL A 1 179 ? 7.539 -10.145 -14.329 1.00 86.88 179 VAL A CA 1
ATOM 1501 C C . VAL A 1 179 ? 7.037 -10.477 -15.729 1.00 86.88 179 VAL A C 1
ATOM 1503 O O . VAL A 1 179 ? 6.104 -11.260 -15.893 1.00 86.88 179 VAL A O 1
ATOM 1506 N N . ARG A 1 180 ? 7.646 -9.853 -16.743 1.00 78.50 180 ARG A N 1
ATOM 15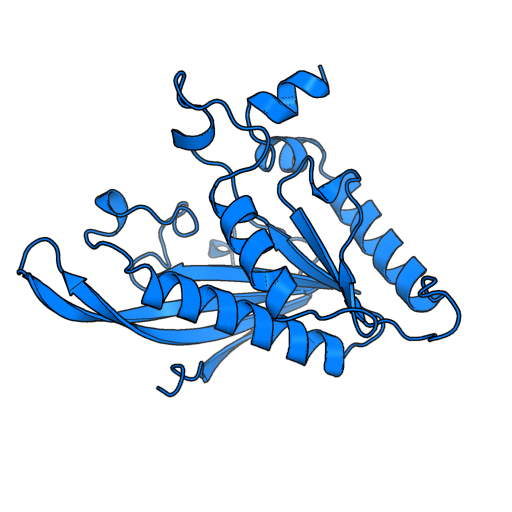07 C CA . ARG A 1 180 ? 7.237 -9.991 -18.152 1.00 78.50 180 ARG A CA 1
ATOM 1508 C C . ARG A 1 180 ? 8.103 -10.975 -18.933 1.00 78.50 180 ARG A C 1
ATOM 1510 O O . ARG A 1 180 ? 7.581 -11.681 -19.783 1.00 78.50 180 ARG A O 1
ATOM 1517 N N . SER A 1 181 ? 9.394 -11.071 -18.608 1.00 66.69 181 SER A N 1
ATOM 1518 C CA . SER A 1 181 ? 10.296 -12.071 -19.187 1.00 66.69 181 SER A CA 1
ATOM 1519 C C . SER A 1 181 ? 10.686 -13.109 -18.140 1.00 66.69 181 SER A C 1
ATOM 1521 O O . SER A 1 181 ? 11.247 -12.770 -17.092 1.00 66.69 181 SER A O 1
ATOM 1523 N N . LYS A 1 182 ? 10.384 -14.379 -18.442 1.00 56.12 182 LYS A N 1
ATOM 1524 C CA . LYS A 1 182 ? 10.728 -15.539 -17.607 1.00 56.12 182 LYS A CA 1
ATOM 1525 C C . LYS A 1 182 ? 12.237 -15.752 -17.484 1.00 56.12 182 LYS A C 1
ATOM 1527 O O . LYS A 1 182 ? 12.651 -16.368 -16.513 1.00 56.12 182 LYS A O 1
ATOM 1532 N N . GLN A 1 183 ? 13.032 -15.258 -18.438 1.00 54.94 183 GLN A N 1
ATOM 1533 C CA . GLN A 1 183 ? 14.421 -15.693 -18.560 1.00 54.94 183 GLN A CA 1
ATOM 1534 C C . GLN A 1 183 ? 15.318 -15.194 -17.422 1.00 54.94 183 GLN A C 1
ATOM 1536 O O . GLN A 1 183 ? 16.162 -15.962 -16.995 1.00 54.94 183 GLN A O 1
ATOM 1541 N N . GLU A 1 184 ? 15.098 -14.009 -16.831 1.00 54.75 184 GLU A N 1
ATOM 1542 C CA . GLU A 1 184 ? 15.910 -13.556 -15.669 1.00 54.75 184 GLU A CA 1
ATOM 1543 C C . GLU A 1 184 ? 15.158 -12.620 -14.695 1.00 54.75 184 GLU A C 1
ATOM 1545 O O . GLU A 1 184 ? 15.693 -12.100 -13.708 1.00 54.75 184 GLU A O 1
ATOM 1550 N N . GLY A 1 185 ? 13.878 -12.340 -14.960 1.00 61.28 185 GLY A N 1
ATOM 1551 C CA . GLY A 1 185 ? 13.132 -11.322 -14.226 1.00 61.28 185 GLY A CA 1
ATOM 1552 C C . GLY A 1 185 ? 13.793 -9.941 -14.291 1.00 61.28 185 GLY A C 1
ATOM 1553 O O . GLY A 1 185 ? 13.707 -9.187 -13.317 1.00 61.28 185 GLY A O 1
ATOM 1554 N N . LYS A 1 186 ? 14.456 -9.624 -15.408 1.00 75.25 186 LYS A N 1
ATOM 1555 C CA . LYS A 1 186 ? 14.912 -8.273 -15.756 1.00 75.25 186 LYS A CA 1
ATOM 1556 C C . LYS A 1 186 ? 13.708 -7.335 -15.926 1.00 75.25 186 LYS A C 1
ATOM 1558 O O . LYS A 1 186 ? 12.563 -7.773 -16.080 1.00 75.25 186 LYS A O 1
ATOM 1563 N N . ILE A 1 187 ? 13.954 -6.041 -15.777 1.00 82.19 187 ILE A N 1
ATOM 1564 C CA . ILE A 1 187 ? 12.961 -4.986 -15.995 1.00 82.19 187 ILE A CA 1
ATOM 1565 C C . ILE A 1 187 ? 12.873 -4.700 -17.501 1.00 82.19 187 ILE A C 1
ATOM 1567 O O . ILE A 1 187 ? 13.902 -4.658 -18.175 1.00 82.19 187 ILE A O 1
ATOM 1571 N N . THR A 1 188 ? 11.665 -4.568 -18.051 1.00 86.19 188 THR A N 1
ATOM 1572 C CA . THR A 1 188 ? 11.499 -4.188 -19.467 1.00 86.19 188 THR A CA 1
ATOM 1573 C C . THR A 1 188 ? 11.823 -2.706 -19.666 1.00 86.19 188 THR A C 1
ATOM 1575 O O . THR A 1 188 ? 11.876 -1.946 -18.699 1.00 86.19 188 THR A O 1
ATOM 1578 N N . ARG A 1 189 ? 12.002 -2.260 -20.918 1.00 87.81 189 ARG A N 1
ATOM 1579 C CA . ARG A 1 189 ? 12.208 -0.833 -21.225 1.00 87.81 189 ARG A CA 1
ATOM 1580 C C . ARG A 1 189 ? 11.046 0.035 -20.721 1.00 87.81 189 ARG A C 1
ATOM 1582 O O . ARG A 1 189 ? 11.297 1.025 -20.047 1.00 87.81 189 ARG A O 1
ATOM 1589 N N . ALA A 1 190 ? 9.804 -0.384 -20.974 1.00 88.00 190 ALA A N 1
ATOM 1590 C CA . ALA A 1 190 ? 8.605 0.315 -20.503 1.00 88.00 190 ALA A CA 1
ATOM 1591 C C . ALA A 1 190 ? 8.524 0.359 -18.966 1.00 88.00 190 ALA A C 1
ATOM 1593 O O . ALA A 1 190 ? 8.273 1.407 -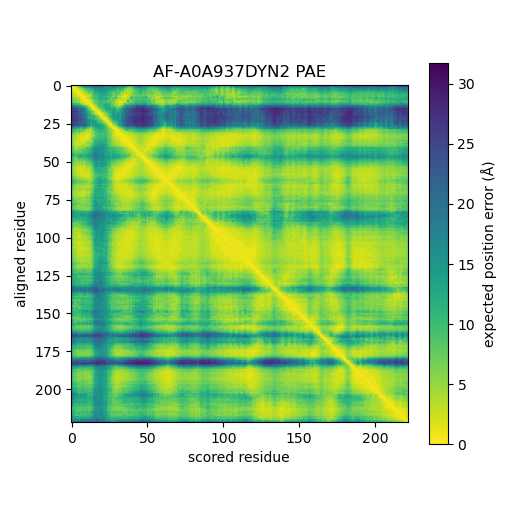18.379 1.00 88.00 190 ALA A O 1
ATOM 1594 N N . GLN A 1 191 ? 8.828 -0.757 -18.293 1.00 88.12 191 GLN A N 1
ATOM 1595 C CA . GLN A 1 191 ? 8.901 -0.781 -16.831 1.00 88.12 191 GLN A CA 1
ATOM 1596 C C . GLN A 1 191 ? 10.013 0.136 -16.301 1.00 88.12 191 GLN A C 1
ATOM 1598 O O . GLN A 1 191 ? 9.828 0.801 -15.289 1.00 88.12 191 GLN A O 1
ATOM 1603 N N . MET A 1 192 ? 11.168 0.200 -16.966 1.00 87.50 192 MET A N 1
ATOM 1604 C CA . MET A 1 192 ? 12.251 1.099 -16.564 1.00 87.50 192 MET A CA 1
ATOM 1605 C C . MET A 1 192 ? 11.848 2.569 -16.710 1.00 87.50 192 MET A C 1
ATOM 1607 O O . MET A 1 192 ? 12.186 3.383 -15.857 1.00 87.50 192 MET A O 1
ATOM 1611 N N . GLU A 1 193 ? 11.111 2.915 -17.760 1.00 89.31 193 GLU A N 1
ATOM 1612 C CA . GLU A 1 193 ? 10.585 4.266 -17.949 1.00 89.31 193 GLU A CA 1
ATOM 1613 C C . GLU A 1 193 ? 9.611 4.652 -16.830 1.00 89.31 193 GLU A C 1
ATOM 1615 O O . GLU A 1 193 ? 9.809 5.673 -16.172 1.00 89.31 193 GLU A O 1
ATOM 1620 N N . ASN A 1 194 ? 8.639 3.790 -16.525 1.00 87.19 194 ASN A N 1
ATOM 1621 C CA . ASN A 1 194 ? 7.710 3.994 -15.409 1.00 87.19 194 ASN A CA 1
ATOM 1622 C C . ASN A 1 194 ? 8.435 4.088 -14.058 1.00 87.19 194 ASN A C 1
ATOM 1624 O O . ASN A 1 194 ? 8.094 4.917 -13.217 1.00 87.19 194 ASN A O 1
ATOM 1628 N N . TYR A 1 195 ? 9.484 3.288 -13.864 1.00 84.00 195 TYR A N 1
ATOM 1629 C CA . TYR A 1 195 ? 10.328 3.359 -12.674 1.00 84.00 195 TYR A CA 1
ATOM 1630 C C . TYR A 1 195 ? 11.088 4.689 -12.569 1.00 84.00 195 TYR A C 1
ATOM 1632 O O . TYR A 1 195 ? 11.203 5.250 -11.482 1.00 84.00 195 TYR A O 1
ATOM 1640 N N . ARG A 1 196 ? 11.578 5.239 -13.685 1.00 84.25 196 ARG A N 1
ATOM 1641 C CA . ARG A 1 196 ? 12.230 6.558 -13.708 1.00 84.25 196 ARG A CA 1
ATOM 1642 C C . ARG A 1 196 ? 11.248 7.686 -13.413 1.00 84.25 196 ARG A C 1
ATOM 1644 O O . ARG A 1 196 ? 11.590 8.559 -12.625 1.00 84.25 196 ARG A O 1
ATOM 1651 N N . LYS A 1 197 ? 10.037 7.642 -13.979 1.00 82.12 197 LYS A N 1
ATOM 1652 C CA . LYS A 1 197 ? 8.958 8.597 -13.665 1.00 82.12 197 LYS A CA 1
ATOM 1653 C C . LYS A 1 197 ? 8.638 8.589 -12.171 1.00 82.12 197 LYS A C 1
ATOM 1655 O O . LYS A 1 197 ? 8.566 9.642 -11.547 1.00 82.12 197 LYS A O 1
ATOM 1660 N N . PHE A 1 198 ? 8.540 7.394 -11.591 1.00 77.81 198 PHE A N 1
ATOM 1661 C CA . PHE A 1 198 ? 8.375 7.211 -10.156 1.00 77.81 198 PHE A CA 1
ATOM 1662 C C . PHE A 1 198 ? 9.528 7.834 -9.357 1.00 77.81 198 PHE A C 1
ATOM 1664 O O . PHE A 1 198 ? 9.291 8.633 -8.459 1.00 77.81 198 PHE A O 1
ATOM 1671 N N . LEU A 1 199 ? 10.782 7.507 -9.680 1.00 77.94 199 LEU A N 1
ATOM 1672 C CA . LEU A 1 199 ? 11.935 8.056 -8.960 1.00 77.94 199 LEU A CA 1
ATOM 1673 C C . LEU A 1 199 ? 12.015 9.581 -9.058 1.00 77.94 199 LEU A C 1
ATOM 1675 O O . LEU A 1 199 ? 12.229 10.224 -8.036 1.00 77.94 199 LEU A O 1
ATOM 1679 N N . ALA A 1 200 ? 11.802 10.147 -10.248 1.00 78.75 200 ALA A N 1
ATOM 1680 C CA . ALA A 1 200 ? 11.801 11.591 -10.461 1.00 78.75 200 ALA A CA 1
ATOM 1681 C C . ALA A 1 200 ? 10.740 12.280 -9.594 1.00 78.75 200 ALA A C 1
ATOM 1683 O O . ALA A 1 200 ? 11.031 13.267 -8.924 1.00 78.75 200 ALA A O 1
ATOM 1684 N N . PHE A 1 201 ? 9.540 11.700 -9.532 1.00 72.81 201 PHE A N 1
ATOM 1685 C CA . PHE A 1 201 ? 8.472 12.164 -8.656 1.00 72.81 201 PHE A CA 1
ATOM 1686 C C . PHE A 1 201 ? 8.872 12.144 -7.169 1.00 72.81 201 PHE A C 1
ATOM 1688 O O . PHE A 1 201 ? 8.649 13.120 -6.460 1.00 72.81 201 PHE A O 1
ATOM 1695 N N . PHE A 1 202 ? 9.499 11.066 -6.687 1.00 71.44 202 PHE A N 1
ATOM 1696 C CA . PHE A 1 202 ? 9.935 10.987 -5.286 1.00 71.44 202 PHE A CA 1
ATOM 1697 C C . PHE A 1 202 ? 11.113 11.922 -4.975 1.00 71.44 202 PHE A C 1
ATOM 1699 O O . PHE A 1 202 ? 11.195 12.444 -3.867 1.00 71.44 202 PHE A O 1
ATOM 1706 N N . GLN A 1 203 ? 12.015 12.147 -5.930 1.00 73.62 203 GLN A N 1
ATOM 1707 C CA . GLN A 1 203 ? 13.201 12.992 -5.758 1.00 73.62 203 GLN A CA 1
ATOM 1708 C C . GLN A 1 203 ? 12.901 14.493 -5.814 1.00 73.62 203 GLN A C 1
ATOM 1710 O O . GLN A 1 203 ? 13.662 15.268 -5.244 1.00 73.62 203 GLN A O 1
ATOM 1715 N N . ALA A 1 204 ? 11.802 14.905 -6.450 1.00 73.50 204 ALA A N 1
ATOM 1716 C CA . ALA A 1 204 ? 11.396 16.308 -6.518 1.00 73.50 204 ALA A CA 1
ATOM 1717 C C . ALA A 1 204 ? 11.020 16.904 -5.146 1.00 73.50 204 ALA A C 1
ATOM 1719 O O . ALA A 1 204 ? 11.014 18.122 -4.990 1.00 73.50 204 ALA A O 1
ATOM 1720 N N . GLU A 1 205 ? 10.730 16.066 -4.143 1.00 70.81 205 GLU A N 1
ATOM 1721 C CA . GLU A 1 205 ? 10.219 16.503 -2.839 1.00 70.81 205 GLU A CA 1
ATOM 1722 C C . GLU A 1 205 ? 10.951 15.841 -1.647 1.00 70.81 205 GLU A C 1
ATOM 1724 O O . GLU A 1 205 ? 10.357 15.060 -0.889 1.00 70.81 205 GLU A O 1
ATOM 1729 N N . PRO A 1 206 ? 12.247 16.145 -1.433 1.00 70.31 206 PRO A N 1
ATOM 1730 C CA . PRO A 1 206 ? 13.068 15.479 -0.422 1.00 70.31 206 PRO A CA 1
ATOM 1731 C C . PRO A 1 206 ? 12.538 15.649 1.005 1.00 70.31 206 PRO A C 1
ATOM 1733 O O . PRO A 1 206 ? 12.555 14.700 1.785 1.00 70.31 206 PRO A O 1
ATOM 1736 N N . GLU A 1 207 ? 11.976 16.803 1.363 1.00 71.44 207 GLU A N 1
ATOM 1737 C CA . GLU A 1 207 ? 11.389 16.993 2.697 1.00 71.44 207 GLU A CA 1
ATOM 1738 C C . GLU A 1 207 ? 10.203 16.055 2.958 1.00 71.44 207 GLU A C 1
ATOM 1740 O O . GLU A 1 207 ? 10.055 15.496 4.053 1.00 71.44 207 GLU A O 1
ATOM 1745 N N . ARG A 1 208 ? 9.379 15.801 1.931 1.00 70.44 208 ARG A N 1
ATOM 1746 C CA . ARG A 1 208 ? 8.278 14.842 2.040 1.00 70.44 208 ARG A CA 1
ATOM 1747 C C . ARG A 1 208 ? 8.806 13.423 2.210 1.00 70.44 208 ARG A C 1
ATOM 1749 O O . ARG A 1 208 ? 8.233 12.685 3.010 1.00 70.44 208 ARG A O 1
ATOM 1756 N N . LEU A 1 209 ? 9.914 13.053 1.564 1.00 73.00 209 LEU A N 1
ATOM 1757 C CA . LEU A 1 209 ? 10.583 11.763 1.790 1.00 73.00 209 LEU A CA 1
ATOM 1758 C C . LEU A 1 209 ? 10.970 11.571 3.262 1.00 73.00 209 LEU A C 1
ATOM 1760 O O . LEU A 1 209 ? 10.628 10.544 3.853 1.00 73.00 209 LEU A O 1
ATOM 1764 N N . TYR A 1 210 ? 11.603 12.568 3.889 1.00 75.12 210 TYR A N 1
ATOM 1765 C CA . TYR A 1 210 ? 11.981 12.496 5.307 1.00 75.12 210 TYR A CA 1
ATOM 1766 C C . TYR A 1 210 ? 10.772 12.290 6.230 1.00 75.12 210 TYR A C 1
ATOM 1768 O O . TYR A 1 210 ? 10.886 11.601 7.250 1.00 75.12 210 TYR A O 1
ATOM 1776 N N . SER A 1 211 ? 9.604 12.835 5.877 1.00 74.94 211 SER A N 1
ATOM 1777 C CA . SER A 1 211 ? 8.364 12.648 6.646 1.00 74.94 211 SER A CA 1
ATOM 1778 C C . SER A 1 211 ? 7.844 11.202 6.629 1.00 74.94 211 SER A C 1
ATOM 1780 O O . SER A 1 211 ? 7.153 10.776 7.557 1.00 74.94 211 SER A O 1
ATOM 1782 N N . LEU A 1 212 ? 8.211 10.428 5.604 1.00 77.00 212 LEU A N 1
ATOM 1783 C CA . LEU A 1 212 ? 7.839 9.021 5.449 1.00 77.00 212 LEU A CA 1
ATOM 1784 C C . LEU A 1 212 ? 8.822 8.067 6.137 1.00 77.00 212 LEU A C 1
ATOM 1786 O O . LEU A 1 212 ? 8.519 6.885 6.279 1.00 77.00 212 LEU A O 1
ATOM 1790 N N . MET A 1 213 ? 9.967 8.562 6.610 1.00 82.25 213 MET A N 1
ATOM 1791 C CA . MET A 1 213 ? 10.957 7.794 7.367 1.00 82.25 213 MET A CA 1
ATOM 1792 C C . MET A 1 213 ? 10.637 7.786 8.871 1.00 82.25 213 MET A C 1
ATOM 1794 O O . MET A 1 213 ? 10.115 8.755 9.432 1.00 82.25 213 MET A O 1
ATOM 1798 N N . THR A 1 214 ? 10.999 6.710 9.573 1.00 84.25 214 THR A N 1
ATOM 1799 C CA . THR A 1 214 ? 11.032 6.743 11.046 1.00 84.25 214 THR A CA 1
ATOM 1800 C C . THR A 1 214 ? 12.192 7.625 11.522 1.00 84.25 214 THR A C 1
ATOM 1802 O O . THR A 1 214 ? 13.126 7.895 10.764 1.00 84.25 214 THR A O 1
ATOM 1805 N N . ALA A 1 215 ? 12.172 8.079 12.782 1.00 85.06 215 ALA A N 1
ATOM 1806 C CA . ALA A 1 215 ? 13.282 8.876 13.312 1.00 85.06 215 ALA A CA 1
ATOM 1807 C C . ALA A 1 215 ? 14.610 8.108 13.277 1.00 85.06 215 ALA A C 1
ATOM 1809 O O . ALA A 1 215 ? 15.651 8.700 13.018 1.00 85.06 215 ALA A O 1
ATOM 1810 N N . GLU A 1 216 ? 14.566 6.794 13.501 1.00 85.19 216 GLU A N 1
ATOM 1811 C CA . GLU A 1 216 ? 15.754 5.945 13.456 1.00 85.19 216 GLU A CA 1
ATOM 1812 C C . GLU A 1 216 ? 16.326 5.832 12.042 1.00 85.19 216 GLU A C 1
ATOM 1814 O O . GLU A 1 216 ? 17.538 5.853 11.866 1.00 85.19 216 GLU A O 1
ATOM 1819 N N . THR A 1 217 ? 15.469 5.764 11.021 1.00 84.25 217 THR A N 1
ATOM 1820 C CA . THR A 1 217 ? 15.945 5.721 9.637 1.00 84.25 217 THR A CA 1
ATOM 1821 C C . THR A 1 217 ? 16.507 7.060 9.190 1.00 84.25 217 THR A C 1
ATOM 1823 O O . THR A 1 217 ? 17.573 7.071 8.589 1.00 84.25 217 THR A O 1
ATOM 1826 N N . ARG A 1 218 ? 15.889 8.190 9.570 1.00 84.81 218 ARG A N 1
ATOM 1827 C CA . ARG A 1 218 ? 16.431 9.529 9.267 1.00 84.81 218 ARG A CA 1
ATOM 1828 C C . ARG A 1 218 ? 17.863 9.721 9.768 1.00 84.81 218 ARG A C 1
ATOM 1830 O O . ARG A 1 218 ? 18.674 10.283 9.045 1.00 84.81 218 ARG A O 1
ATOM 1837 N N . LYS A 1 219 ? 18.182 9.218 10.966 1.00 83.06 219 LYS A N 1
ATOM 1838 C CA . LYS A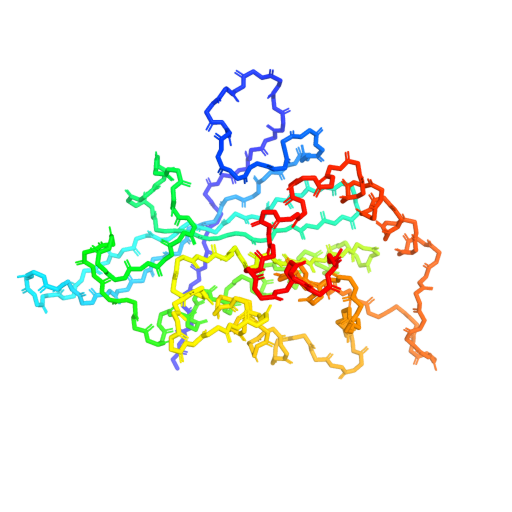 1 219 ? 19.528 9.313 11.559 1.00 83.06 219 LYS A CA 1
ATOM 1839 C C . LYS A 1 219 ? 20.621 8.615 10.755 1.00 83.06 219 LYS A C 1
ATOM 1841 O O . LYS A 1 219 ? 21.777 8.945 10.933 1.00 83.06 219 LYS A O 1
ATOM 1846 N N . LYS A 1 220 ? 20.284 7.641 9.906 1.00 79.00 220 LYS A N 1
ATOM 1847 C CA . LYS A 1 220 ? 21.275 6.960 9.059 1.00 79.00 220 LYS A CA 1
ATOM 1848 C C . LYS A 1 220 ? 21.729 7.806 7.866 1.00 79.00 220 LYS A C 1
ATOM 1850 O O . LYS A 1 220 ? 22.696 7.439 7.213 1.00 79.00 220 LYS A O 1
ATOM 1855 N N . PHE A 1 221 ? 20.996 8.877 7.563 1.00 71.06 221 PHE A N 1
ATOM 1856 C CA . PHE A 1 221 ? 21.240 9.786 6.441 1.00 71.06 221 PHE A CA 1
ATOM 1857 C C . PHE A 1 221 ? 21.757 11.163 6.895 1.00 71.06 221 PHE A C 1
ATOM 1859 O O . PHE A 1 221 ? 21.800 12.083 6.081 1.00 71.06 221 PHE A O 1
ATOM 1866 N N . GLN A 1 222 ? 22.085 11.313 8.183 1.00 65.25 222 GLN A N 1
ATOM 1867 C CA . GLN A 1 222 ? 22.684 12.500 8.802 1.00 65.25 222 GLN A CA 1
ATOM 1868 C C . GLN A 1 222 ? 24.088 12.149 9.278 1.00 65.25 222 GLN A C 1
ATOM 1870 O O . GLN A 1 222 ? 24.962 13.031 9.172 1.00 65.25 222 GLN A O 1
#

Nearest PDB structures (foldseek):
  2iub-assembly1_E  TM=1.849E-01  e=1.730E-01  Thermotoga maritima
  2iub-assembly2_G  TM=1.813E-01  e=1.950E-01  Thermotoga maritima
  5jrw-assembly1_C  TM=1.757E-01  e=2.197E-01  Thermotoga maritima MSB8
  2iub-assembly2_I  TM=1.727E-01  e=3.144E-01  Thermotoga maritima